Protein AF-0000000065847845 (afdb_homodimer)

Organism: Magnetospirillum fulvum (NCBI:txid1082)

pLDDT: mean 95.64, std 5.14, range [61.84, 98.94]

Nearest PDB structures (foldseek):
  2ccy-assembly1_B  TM=9.757E-01  e=6.930E-15  Magnetospirillum molischianum
  2j8w-assembly1_A  TM=8.945E-01  e=3.758E-06  Rubrivivax gelatinosus
  4ulv-assembly1_B  TM=8.953E-01  e=5.985E-06  Shewanella frigidimarina
  6a3l-assembly1_B  TM=9.027E-01  e=1.113E-05  Shewanella violacea DSS12
  8h28-assembly1_B  TM=9.022E-01  e=1.683E-05  Shewanella sp. DB6705

Sequence (256 aa):
QQSKPEELLKLRQGLMQTLKSQWAPIAGFAAGKADLPADAAQRAENMVLVAKLAPIGWAKGTEALPNSETKAEAFGAKSAQFMEGWKAMAAESTKLAAAAKAGPDALKAQ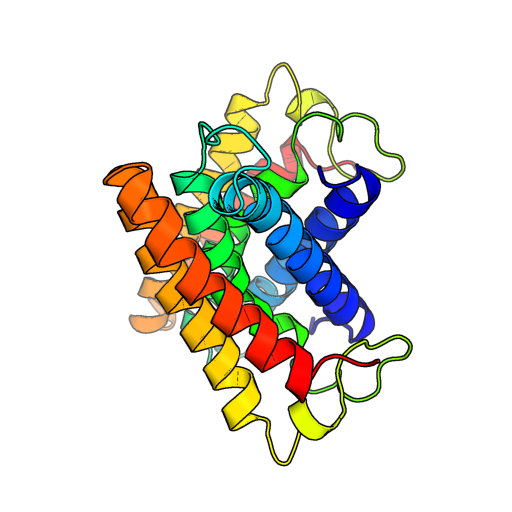AAATGKVCKACHEEFKQDQQSKPEELLKLRQGLMQTLKSQWAPIAGFAAGKADLPADAAQRAENMVLVAKLAPIGWAKGTEALPNSETKAEAFGAKSAQFMEGWKAMAAESTKLAAAAKAGPDALKAQAAATGKVCKACHEEFKQD

Solvent-accessible surface area (backbone atoms only — not comparable to full-atom values): 13244 Å² total; per-residue (Å²): 102,80,74,51,52,70,53,29,47,41,28,36,53,22,45,52,50,48,42,47,40,40,41,35,51,54,51,31,25,53,70,69,72,42,66,80,54,92,54,42,35,58,30,22,48,51,39,25,43,42,32,70,52,46,61,65,35,65,39,92,78,43,80,80,46,85,86,60,55,58,37,68,51,43,77,51,93,36,28,67,59,47,53,48,45,36,53,48,42,24,54,38,22,50,52,30,21,54,19,41,73,73,32,73,69,48,29,34,57,38,45,54,59,37,50,49,49,53,50,58,44,42,76,72,30,44,54,130,100,80,74,51,54,69,52,30,48,41,28,36,52,22,45,54,51,48,42,47,41,42,42,36,53,54,52,31,25,54,70,70,74,41,66,80,55,93,54,42,34,57,28,22,48,52,37,24,44,43,32,73,53,46,61,64,35,65,38,90,78,43,81,81,45,87,85,60,55,58,38,67,51,44,77,50,93,35,29,68,60,48,53,48,46,34,53,49,42,24,54,37,22,50,52,30,21,54,19,42,72,73,32,72,68,47,28,32,57,39,44,54,60,38,49,49,51,53,51,58,45,43,74,72,30,43,53,130

Secondary structure (DSSP, 8-state):
-PPPHHHHHHHHHHHHHHHHHHHHHHHHHHTTSSPPPTTHHHHHHHHHHHHHHGGGGG-TT-TT-TT--B-GGGGTTTHHHHHHHHHHHHHHHHHHHHHHHH-HHHHHHHHHHHHHHHHHHHHHHB--/-PPPHHHHHHHHHHHHHHHHHHHHHHHHHHTTSSPPPTTHHHHHHHHHHHHHHGGGGG-TT-TT-TT--B-GGGGTTTHHHHHHHHHHHHHHHHHHHHHHHH-HHHHHHHHHHHHHHHHHHHHHHB--

Foldseek 3Di:
DDDDLVVLQVLLVVLVVLLCVLLVQLVCVLVVNHDQDPCNLVSLVSQLVSLVCNVSSVDPPNQDDPPDQWDNCCVPPCVVVLNVLSVQLNVLSNQLSVQSVVDSVSNSVSSVVNVVSVVVNCVPIGHD/DDDDLVVLQVLLVVLVVLLCVLLVQLLCLLVVNHDQDPCNLVSLVSQLVSLVCNVSSVDPPNQDDPPDQWDNCCVPPCVVVLNVLSVQLNVLSNQLSVLSVVDSVSNSVSSVVNVVSVVVNCVPIGHD

Radius of gyration: 18.74 Å; Cα contacts (8 Å, |Δi|>4): 327; chains: 2; bounding box: 47×49×42 Å

InterPro domains:
  IPR002321 Cytochrome c, class II [PF01322] (9-126)
  IPR002321 Cytochrome c, class II [PS51009] (7-127)
  IPR010980 Cytochrome c/b562 [SSF47175] (3-127)
  IPR012127 Cytochrome c prime [PIRSF000027] (2-127)
  IPR015984 Cytochrome c prime, subgroup [PR00608] (92-115)
  IPR015984 Cytochrome c prime, subgroup [PR00608] (115-126)

Structure (mmCIF, N/CA/C/O backbone):
data_AF-0000000065847845-model_v1
#
loop_
_entity.id
_entity.type
_entity.pdbx_description
1 polymer "Cytochrome c'"
#
loop_
_atom_site.group_PDB
_atom_site.id
_atom_site.type_symbol
_atom_site.label_atom_id
_atom_site.label_alt_id
_atom_site.label_comp_id
_atom_site.label_asym_id
_atom_site.label_entity_id
_atom_site.label_seq_id
_atom_site.pdbx_PDB_ins_code
_atom_site.Cartn_x
_atom_site.Cartn_y
_atom_site.Cartn_z
_atom_site.occupancy
_atom_site.B_iso_or_equiv
_atom_site.auth_seq_id
_atom_site.auth_comp_id
_atom_site.auth_asym_id
_atom_site.auth_atom_id
_atom_site.pdbx_PDB_model_num
ATOM 1 N N . GLN A 1 1 ? -9.352 15.922 3.67 1 62.62 1 GLN A N 1
ATOM 2 C CA . GLN A 1 1 ? -10.492 15.641 2.807 1 62.62 1 GLN A CA 1
ATOM 3 C C . GLN A 1 1 ? -10.617 14.148 2.518 1 62.62 1 GLN A C 1
ATOM 5 O O . GLN A 1 1 ? -9.609 13.445 2.436 1 62.62 1 GLN A O 1
ATOM 10 N N . GLN A 1 2 ? -11.797 13.703 2.486 1 76.62 2 GLN A N 1
ATOM 11 C CA . GLN A 1 2 ? -12.07 12.32 2.125 1 76.62 2 GLN A CA 1
ATOM 12 C C . GLN A 1 2 ? -11.641 12.031 0.689 1 76.62 2 GLN A C 1
ATOM 14 O O . GLN A 1 2 ? -11.797 12.875 -0.193 1 76.62 2 GLN A O 1
ATOM 19 N N . SER A 1 3 ? -10.953 10.945 0.534 1 85.56 3 SER A N 1
ATOM 20 C CA . SER A 1 3 ? -10.562 10.539 -0.812 1 85.56 3 SER A CA 1
ATOM 21 C C . SER A 1 3 ? -11.773 10.438 -1.735 1 85.56 3 SER A C 1
ATOM 23 O O . SER A 1 3 ? -12.828 9.945 -1.332 1 85.56 3 SER A O 1
ATOM 25 N N . LYS A 1 4 ? -11.562 11.008 -3.004 1 89.19 4 LYS A N 1
ATOM 26 C CA . LYS A 1 4 ? -12.602 10.828 -4.012 1 89.19 4 LYS A CA 1
ATOM 27 C C . LYS A 1 4 ? -12.68 9.375 -4.473 1 89.19 4 LYS A C 1
ATOM 29 O O . LYS A 1 4 ? -11.664 8.672 -4.48 1 89.19 4 LYS A O 1
ATOM 34 N N . PRO A 1 5 ? -13.836 8.945 -4.879 1 89.75 5 PRO A N 1
ATOM 35 C CA . PRO A 1 5 ? -13.969 7.559 -5.316 1 89.75 5 PRO A CA 1
ATOM 36 C C . PRO A 1 5 ? -12.984 7.188 -6.418 1 89.75 5 PRO A C 1
ATOM 38 O O . PRO A 1 5 ? -12.445 6.078 -6.426 1 89.75 5 PRO A O 1
ATOM 41 N N . GLU A 1 6 ? -12.703 8.078 -7.266 1 88.06 6 GLU A N 1
ATOM 42 C CA . GLU A 1 6 ? -11.797 7.805 -8.367 1 88.06 6 GLU A CA 1
ATOM 43 C C . GLU A 1 6 ? -10.359 7.625 -7.875 1 88.06 6 GLU A C 1
ATOM 45 O O . GLU A 1 6 ? -9.586 6.871 -8.461 1 88.06 6 GLU A O 1
ATOM 50 N N . GLU A 1 7 ? -10.039 8.281 -6.875 1 88 7 GLU A N 1
ATOM 51 C CA . GLU A 1 7 ? -8.719 8.117 -6.262 1 88 7 GLU A CA 1
ATOM 52 C C . GLU A 1 7 ? -8.602 6.762 -5.57 1 88 7 GLU A C 1
ATOM 54 O O . GLU A 1 7 ? -7.539 6.133 -5.602 1 88 7 GLU A O 1
ATOM 59 N N . LEU A 1 8 ? -9.703 6.348 -4.969 1 90.75 8 LEU A N 1
ATOM 60 C CA . LEU A 1 8 ? -9.711 5.039 -4.324 1 90.75 8 LEU A CA 1
ATOM 61 C C . LEU A 1 8 ? -9.617 3.922 -5.359 1 90.75 8 LEU A C 1
ATOM 63 O O . LEU A 1 8 ? -9.016 2.875 -5.094 1 90.75 8 LEU A O 1
ATOM 67 N N . LEU A 1 9 ? -10.148 4.215 -6.516 1 90.31 9 LEU A N 1
ATOM 68 C CA . LEU A 1 9 ? -10.016 3.234 -7.586 1 90.31 9 LEU A CA 1
ATOM 69 C C . LEU A 1 9 ? -8.562 3.125 -8.047 1 90.31 9 LEU A C 1
ATOM 71 O O . LEU A 1 9 ? -8.078 2.025 -8.312 1 90.31 9 LEU A O 1
ATOM 75 N N . LYS A 1 10 ? -7.895 4.227 -8.148 1 86.38 10 LYS A N 1
ATOM 76 C CA . LYS A 1 10 ? -6.48 4.207 -8.516 1 86.38 10 LYS A CA 1
ATOM 77 C C . LYS A 1 10 ? -5.656 3.434 -7.484 1 86.38 10 LYS A C 1
ATOM 79 O O . LYS A 1 10 ? -4.793 2.635 -7.848 1 86.38 10 LYS A O 1
ATOM 84 N N . LEU A 1 11 ? -5.945 3.674 -6.25 1 91 11 LEU A N 1
ATOM 85 C CA . LEU A 1 11 ? -5.273 2.926 -5.191 1 91 11 LEU A CA 1
ATOM 86 C C . LEU A 1 11 ? -5.516 1.429 -5.348 1 91 11 LEU A C 1
ATOM 88 O O . LEU A 1 11 ? -4.566 0.639 -5.32 1 91 11 LEU A O 1
ATOM 92 N N . ARG A 1 12 ? -6.77 1.078 -5.492 1 93 12 ARG A N 1
ATOM 93 C CA . ARG A 1 12 ? -7.16 -0.319 -5.652 1 93 12 ARG A CA 1
ATOM 94 C C . ARG A 1 12 ? -6.371 -0.978 -6.781 1 93 12 ARG A C 1
ATOM 96 O O . ARG A 1 12 ? -5.738 -2.018 -6.582 1 93 12 ARG A O 1
ATOM 103 N N . GLN A 1 13 ? -6.379 -0.352 -7.879 1 90.94 13 GLN A N 1
ATOM 104 C CA . GLN A 1 13 ? -5.723 -0.902 -9.062 1 90.94 13 GLN A CA 1
ATOM 105 C C . GLN A 1 13 ? -4.207 -0.958 -8.875 1 90.94 13 GLN A C 1
ATOM 107 O O . GLN A 1 13 ? -3.564 -1.937 -9.258 1 90.94 13 GLN A O 1
ATOM 112 N N . GLY A 1 14 ? -3.689 0.051 -8.328 1 91.75 14 GLY A N 1
ATOM 113 C CA . GLY A 1 14 ? -2.27 0.034 -8.016 1 91.75 14 GLY A CA 1
ATOM 114 C C . GLY A 1 14 ? -1.879 -1.077 -7.062 1 91.75 14 GLY A C 1
ATOM 115 O O . GLY A 1 14 ? -0.855 -1.736 -7.254 1 91.75 14 GLY A O 1
ATOM 116 N N . LEU A 1 15 ? -2.65 -1.285 -6.02 1 95.56 15 LEU A N 1
ATOM 117 C CA . LEU A 1 15 ? -2.365 -2.328 -5.039 1 95.56 15 LEU A CA 1
ATOM 118 C C . LEU A 1 15 ? -2.482 -3.711 -5.672 1 95.56 15 LEU A C 1
ATOM 120 O O . LEU A 1 15 ? -1.661 -4.594 -5.402 1 95.56 15 LEU A O 1
ATOM 124 N N . MET A 1 16 ? -3.461 -3.898 -6.543 1 95.31 16 MET A N 1
ATOM 125 C CA . MET A 1 16 ? -3.602 -5.188 -7.211 1 95.31 16 MET A CA 1
ATOM 126 C C . MET A 1 16 ? -2.422 -5.449 -8.141 1 95.31 16 MET A C 1
ATOM 128 O O . MET A 1 16 ? -1.914 -6.57 -8.211 1 95.31 16 MET A O 1
ATOM 132 N N . GLN A 1 17 ? -2.045 -4.434 -8.82 1 93.62 17 GLN A N 1
ATOM 133 C CA . GLN A 1 17 ? -0.878 -4.605 -9.68 1 93.62 17 GLN A CA 1
ATOM 134 C C . GLN A 1 17 ? 0.374 -4.898 -8.859 1 93.62 17 GLN A C 1
ATOM 136 O O . GLN A 1 17 ? 1.219 -5.699 -9.273 1 93.62 17 GLN A O 1
ATOM 141 N N . THR A 1 18 ? 0.521 -4.246 -7.777 1 95.38 18 THR A N 1
ATOM 142 C CA . THR A 1 18 ? 1.652 -4.504 -6.895 1 95.38 18 THR A CA 1
ATOM 143 C C . THR A 1 18 ? 1.63 -5.949 -6.395 1 95.38 18 THR A C 1
ATOM 145 O O . THR A 1 18 ? 2.654 -6.633 -6.414 1 95.38 18 THR A O 1
ATOM 148 N N . LEU A 1 19 ? 0.464 -6.359 -5.969 1 97.19 19 LEU A N 1
ATOM 149 C CA . LEU A 1 19 ? 0.34 -7.742 -5.523 1 97.19 19 LEU A CA 1
ATOM 150 C C . LEU A 1 19 ? 0.78 -8.711 -6.617 1 97.19 19 LEU A C 1
ATOM 152 O O . LEU A 1 19 ? 1.57 -9.625 -6.367 1 97.19 19 LEU A O 1
ATOM 156 N N . LYS A 1 20 ? 0.303 -8.477 -7.812 1 96.5 20 LYS A N 1
ATOM 157 C CA . LYS A 1 20 ? 0.684 -9.32 -8.945 1 96.5 20 LYS A CA 1
ATOM 158 C C . LYS A 1 20 ? 2.197 -9.32 -9.148 1 96.5 20 LYS A C 1
ATOM 160 O O . LYS A 1 20 ? 2.805 -10.375 -9.32 1 96.5 20 LYS A O 1
ATOM 165 N N . SER A 1 21 ? 2.748 -8.203 -9.109 1 95.44 21 SER A N 1
ATOM 166 C CA . SER A 1 21 ? 4.172 -8.07 -9.391 1 95.44 21 SER A CA 1
ATOM 167 C C . SER A 1 21 ? 5.012 -8.75 -8.312 1 95.44 21 SER A C 1
ATOM 169 O O . SER A 1 21 ? 6.09 -9.281 -8.602 1 95.44 21 SER A O 1
ATOM 171 N N . GLN A 1 22 ? 4.582 -8.727 -7.059 1 97 22 GLN A N 1
ATOM 172 C CA . GLN A 1 22 ? 5.305 -9.383 -5.973 1 97 22 GLN A CA 1
ATOM 173 C C . GLN A 1 22 ? 5.133 -10.898 -6.031 1 97 22 GLN A C 1
ATOM 175 O O . GLN A 1 22 ? 6.043 -11.641 -5.668 1 97 22 GLN A O 1
ATOM 180 N N . TRP A 1 23 ? 4.047 -11.305 -6.5 1 98.25 23 TRP A N 1
ATOM 181 C CA . TRP A 1 23 ? 3.674 -12.719 -6.492 1 98.25 23 TRP A CA 1
ATOM 182 C C . TRP A 1 23 ? 4.289 -13.453 -7.684 1 98.25 23 TRP A C 1
ATOM 184 O O . TRP A 1 23 ? 4.746 -14.586 -7.551 1 98.25 23 TRP A O 1
ATOM 194 N N . ALA A 1 24 ? 4.387 -12.844 -8.812 1 97.56 24 ALA A N 1
ATOM 195 C CA . ALA A 1 24 ? 4.684 -13.5 -10.086 1 97.56 24 ALA A CA 1
ATOM 196 C C . ALA A 1 24 ? 6.016 -14.234 -10.023 1 97.56 24 ALA A C 1
ATOM 198 O O . ALA A 1 24 ? 6.105 -15.398 -10.422 1 97.56 24 ALA A O 1
ATOM 199 N N . PRO A 1 25 ? 7.09 -13.609 -9.492 1 97.19 25 PRO A N 1
ATOM 200 C CA . PRO A 1 25 ? 8.344 -14.367 -9.445 1 97.19 25 PRO A CA 1
ATOM 201 C C . PRO A 1 25 ? 8.266 -15.578 -8.516 1 97.19 25 PRO A C 1
ATOM 203 O O . PRO A 1 25 ? 8.852 -16.625 -8.82 1 97.19 25 PRO A O 1
ATOM 206 N N . ILE A 1 26 ? 7.582 -15.453 -7.457 1 98.44 26 ILE A N 1
ATOM 207 C CA . ILE A 1 26 ? 7.445 -16.562 -6.516 1 98.44 26 ILE A CA 1
ATOM 208 C C . ILE A 1 26 ? 6.625 -17.672 -7.156 1 98.44 26 ILE A C 1
ATOM 210 O O . ILE A 1 26 ? 7 -18.844 -7.082 1 98.44 26 ILE A O 1
ATOM 214 N N . ALA A 1 27 ? 5.531 -17.266 -7.777 1 98.25 27 ALA A N 1
ATOM 215 C CA . ALA A 1 27 ? 4.68 -18.25 -8.453 1 98.25 27 ALA A CA 1
ATOM 216 C C . ALA A 1 27 ? 5.43 -18.938 -9.594 1 98.25 27 ALA A C 1
ATOM 218 O O . ALA A 1 27 ? 5.281 -20.141 -9.797 1 98.25 27 ALA A O 1
ATOM 219 N N . GLY A 1 28 ? 6.195 -18.094 -10.406 1 97.88 28 GLY A N 1
ATOM 220 C CA . GLY A 1 28 ? 7.008 -18.688 -11.461 1 97.88 28 GLY A CA 1
ATOM 221 C C . GLY A 1 28 ? 7.992 -19.719 -10.953 1 97.88 28 GLY A C 1
ATOM 222 O O . GLY A 1 28 ? 8.156 -20.781 -11.555 1 97.88 28 GLY A O 1
ATOM 223 N N . PHE A 1 29 ? 8.664 -19.453 -9.875 1 98.44 29 PHE A N 1
ATOM 224 C CA . PHE A 1 29 ? 9.586 -20.406 -9.25 1 98.44 29 PHE A CA 1
ATOM 225 C C . PHE A 1 29 ? 8.844 -21.672 -8.82 1 98.44 29 PHE A C 1
ATOM 227 O O . PHE A 1 29 ? 9.281 -22.781 -9.117 1 98.44 29 PHE A O 1
ATOM 234 N N . ALA A 1 30 ? 7.746 -21.469 -8.125 1 98.19 30 ALA A N 1
ATOM 235 C CA . ALA A 1 30 ? 6.984 -22.609 -7.598 1 98.19 30 ALA A CA 1
ATOM 236 C C . ALA A 1 30 ? 6.512 -23.516 -8.727 1 98.19 30 ALA A C 1
ATOM 238 O O . ALA A 1 30 ? 6.406 -24.734 -8.539 1 98.19 30 ALA A O 1
ATOM 239 N N . ALA A 1 31 ? 6.301 -22.984 -9.844 1 97.69 31 ALA A N 1
ATOM 240 C CA . ALA A 1 31 ? 5.816 -23.75 -10.992 1 97.69 31 ALA A CA 1
ATOM 241 C C . ALA A 1 31 ? 6.98 -24.328 -11.797 1 97.69 31 ALA A C 1
ATOM 243 O O . ALA A 1 31 ? 6.77 -25.031 -12.789 1 97.69 31 ALA A O 1
ATOM 244 N N . GLY A 1 32 ? 8.18 -24.031 -11.375 1 97.12 32 GLY A N 1
ATOM 245 C CA . GLY A 1 32 ? 9.352 -24.531 -12.07 1 97.12 32 GLY A CA 1
ATOM 246 C C . GLY A 1 32 ? 9.656 -23.766 -13.344 1 97.12 32 GLY A C 1
ATOM 247 O O . GLY A 1 32 ? 10.367 -24.266 -14.227 1 97.12 32 GLY A O 1
ATOM 248 N N . LYS A 1 33 ? 9.148 -22.562 -13.422 1 97.5 33 LYS A N 1
ATOM 249 C CA . LYS A 1 33 ? 9.273 -21.781 -14.656 1 97.5 33 LYS A CA 1
ATOM 250 C C . LYS A 1 33 ? 10.266 -20.641 -14.484 1 97.5 33 LYS A C 1
ATOM 252 O O . LYS A 1 33 ? 10.516 -19.875 -15.422 1 97.5 33 LYS A O 1
ATOM 257 N N . ALA A 1 34 ? 10.742 -20.438 -13.367 1 96.12 34 ALA A N 1
ATOM 258 C CA . ALA A 1 34 ? 11.711 -19.391 -13.07 1 96.12 34 ALA A CA 1
ATOM 259 C C . ALA A 1 34 ? 12.641 -19.797 -11.93 1 96.12 34 ALA A C 1
ATOM 261 O O . ALA A 1 34 ? 12.352 -20.75 -11.203 1 96.12 34 ALA A O 1
ATOM 262 N N . ASP A 1 35 ? 13.781 -19.109 -11.828 1 97 35 ASP A N 1
ATOM 263 C CA . ASP A 1 35 ? 14.703 -19.328 -10.719 1 97 35 ASP A CA 1
ATOM 264 C C . ASP A 1 35 ? 14.133 -18.766 -9.414 1 97 35 ASP A C 1
ATOM 266 O O . ASP A 1 35 ? 13.203 -17.953 -9.43 1 97 35 ASP A O 1
ATOM 270 N N . LEU A 1 36 ? 14.688 -19.297 -8.297 1 97.81 36 LEU A N 1
ATOM 271 C CA . LEU A 1 36 ? 14.344 -18.734 -6.988 1 97.81 36 LEU A CA 1
ATOM 272 C C . LEU A 1 36 ? 14.664 -17.25 -6.926 1 97.81 36 LEU A C 1
ATOM 274 O O . LEU A 1 36 ? 15.812 -16.844 -7.156 1 97.81 36 LEU A O 1
ATOM 278 N N . PRO A 1 37 ? 13.656 -16.531 -6.66 1 96.56 37 PRO A N 1
ATOM 279 C CA . PRO A 1 37 ? 13.977 -15.102 -6.52 1 96.56 37 PRO A CA 1
ATOM 280 C C . PRO A 1 37 ? 14.812 -14.812 -5.273 1 96.56 37 PRO A C 1
ATOM 282 O O . PRO A 1 37 ? 14.477 -15.266 -4.18 1 96.56 37 PRO A O 1
ATOM 285 N N . ALA A 1 38 ? 15.812 -14.016 -5.418 1 96.62 38 ALA A N 1
ATOM 286 C CA . ALA A 1 38 ? 16.703 -13.695 -4.305 1 96.62 38 ALA A CA 1
ATOM 287 C C . ALA A 1 38 ? 15.984 -12.891 -3.232 1 96.62 38 ALA A C 1
ATOM 289 O O . ALA A 1 38 ? 16.359 -12.93 -2.057 1 96.62 38 ALA A O 1
ATOM 290 N N . ASP A 1 39 ? 14.93 -12.25 -3.625 1 97.31 39 ASP A N 1
ATOM 291 C CA . ASP A 1 39 ? 14.211 -11.367 -2.703 1 97.31 39 ASP A CA 1
ATOM 292 C C . ASP A 1 39 ? 12.836 -11.938 -2.365 1 97.31 39 ASP A C 1
ATOM 294 O O . ASP A 1 39 ? 11.883 -11.188 -2.145 1 97.31 39 ASP A O 1
ATOM 298 N N . ALA A 1 40 ? 12.656 -13.211 -2.367 1 98.5 40 ALA A N 1
ATOM 299 C CA . ALA A 1 40 ? 11.359 -13.859 -2.172 1 98.5 40 ALA A CA 1
ATOM 300 C C . ALA A 1 40 ? 10.742 -13.453 -0.836 1 98.5 40 ALA A C 1
ATOM 302 O O . ALA A 1 40 ? 9.539 -13.203 -0.754 1 98.5 40 ALA A O 1
ATOM 303 N N . ALA A 1 41 ? 11.555 -13.391 0.245 1 98.69 41 ALA A N 1
ATOM 304 C CA . ALA A 1 41 ? 11.023 -13.039 1.561 1 98.69 41 ALA A CA 1
ATOM 305 C C . ALA A 1 41 ? 10.469 -11.617 1.565 1 98.69 41 ALA A C 1
ATOM 307 O O . ALA A 1 41 ? 9.383 -11.367 2.088 1 98.69 41 ALA A O 1
ATOM 308 N N . GLN A 1 42 ? 11.188 -10.742 0.941 1 98.06 42 GLN A N 1
ATOM 309 C CA . GLN A 1 42 ? 10.742 -9.352 0.885 1 98.06 42 GLN A CA 1
ATOM 310 C C . GLN A 1 42 ? 9.477 -9.219 0.042 1 98.06 42 GLN A C 1
ATOM 312 O O . GLN A 1 42 ? 8.57 -8.453 0.388 1 98.06 42 GLN A O 1
ATOM 317 N N . ARG A 1 43 ? 9.438 -9.883 -1.079 1 98 43 ARG A N 1
ATOM 318 C CA . ARG A 1 43 ? 8.234 -9.867 -1.914 1 98 43 ARG A CA 1
ATOM 319 C C . ARG A 1 43 ? 7.016 -10.328 -1.126 1 98 43 ARG A C 1
ATOM 321 O O . ARG A 1 43 ? 5.957 -9.703 -1.188 1 98 43 ARG A O 1
ATOM 328 N N . ALA A 1 44 ? 7.195 -11.383 -0.363 1 98.88 44 ALA A N 1
ATOM 329 C CA . ALA A 1 44 ? 6.094 -11.906 0.442 1 9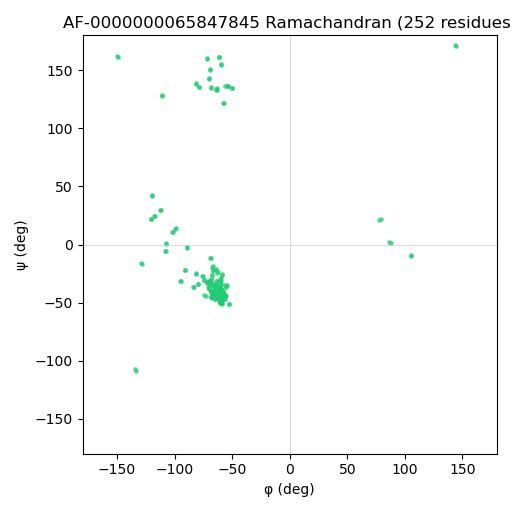8.88 44 ALA A CA 1
ATOM 330 C C . ALA A 1 44 ? 5.684 -10.914 1.523 1 98.88 44 ALA A C 1
ATOM 332 O O . ALA A 1 44 ? 4.492 -10.742 1.797 1 98.88 44 ALA A O 1
ATOM 333 N N . GLU A 1 45 ? 6.641 -10.289 2.166 1 98.75 45 GLU A N 1
ATOM 334 C CA . GLU A 1 45 ? 6.336 -9.273 3.17 1 98.75 45 GLU A CA 1
ATOM 335 C C . GLU A 1 45 ? 5.57 -8.102 2.557 1 98.75 45 GLU A C 1
ATOM 337 O O . GLU A 1 45 ? 4.664 -7.555 3.182 1 98.75 45 GLU A O 1
ATOM 342 N N . ASN A 1 46 ? 5.949 -7.691 1.308 1 98.44 46 ASN A N 1
ATOM 343 C CA . ASN A 1 46 ? 5.211 -6.648 0.605 1 98.44 46 ASN A CA 1
ATOM 344 C C . ASN A 1 46 ? 3.766 -7.062 0.347 1 98.44 46 ASN A C 1
ATOM 346 O O . ASN A 1 46 ? 2.855 -6.234 0.421 1 98.44 46 ASN A O 1
ATOM 350 N N . MET A 1 47 ? 3.547 -8.297 0.069 1 98.81 47 MET A N 1
ATOM 351 C CA . MET A 1 47 ? 2.193 -8.797 -0.147 1 98.81 47 MET A CA 1
ATOM 352 C C . MET A 1 47 ? 1.359 -8.688 1.124 1 98.81 47 MET A C 1
ATOM 354 O O . MET A 1 47 ? 0.159 -8.414 1.062 1 98.81 47 MET A O 1
ATOM 358 N N . VAL A 1 48 ? 1.99 -8.938 2.305 1 98.88 48 VAL A N 1
ATOM 359 C CA . VAL A 1 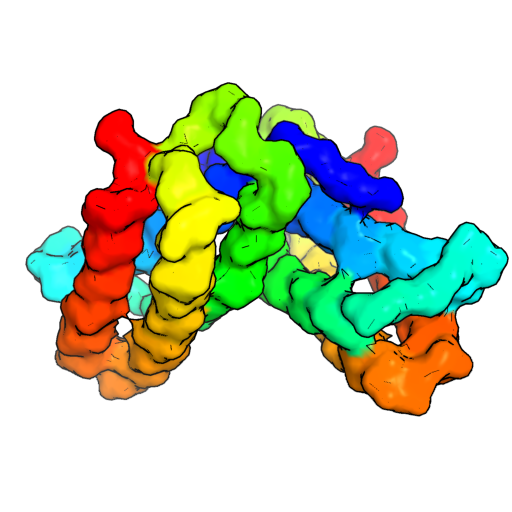48 ? 1.297 -8.758 3.574 1 98.88 48 VAL A CA 1
ATOM 360 C C . VAL A 1 48 ? 0.822 -7.312 3.699 1 98.88 48 VAL A C 1
ATOM 362 O O . VAL A 1 48 ? -0.334 -7.059 4.047 1 98.88 48 VAL A O 1
ATOM 365 N N . LEU A 1 49 ? 1.725 -6.398 3.373 1 98.81 49 LEU A N 1
ATOM 366 C CA . LEU A 1 49 ? 1.396 -4.98 3.475 1 98.81 49 LEU A CA 1
ATOM 367 C C . LEU A 1 49 ? 0.25 -4.617 2.533 1 98.81 49 LEU A C 1
ATOM 369 O O . LEU A 1 49 ? -0.681 -3.912 2.926 1 98.81 49 LEU A O 1
ATOM 373 N N . VAL A 1 50 ? 0.291 -5.086 1.305 1 98.56 50 VAL A N 1
ATOM 374 C CA . VAL A 1 50 ? -0.771 -4.824 0.338 1 98.56 50 VAL A CA 1
ATOM 375 C C . VAL A 1 50 ? -2.098 -5.363 0.872 1 98.56 50 VAL A C 1
ATOM 377 O O . VAL A 1 50 ? -3.113 -4.664 0.842 1 98.56 50 VAL A O 1
ATOM 380 N N . ALA A 1 51 ? -2.078 -6.586 1.397 1 98.75 51 ALA A N 1
ATOM 381 C CA . ALA A 1 51 ? -3.305 -7.227 1.86 1 98.75 51 ALA A CA 1
ATOM 382 C C . ALA A 1 51 ? -3.951 -6.43 2.99 1 98.75 51 ALA A C 1
ATOM 384 O O . ALA A 1 51 ? -5.18 -6.336 3.068 1 98.75 51 ALA A O 1
ATOM 385 N N . LYS A 1 52 ? -3.146 -5.883 3.832 1 98.56 52 LYS A N 1
ATOM 386 C CA . LYS A 1 52 ? -3.658 -5.137 4.977 1 98.56 52 LYS A CA 1
ATOM 387 C C . LYS A 1 52 ? -4.172 -3.766 4.555 1 98.56 52 LYS A C 1
ATOM 389 O O . LYS A 1 52 ? -5.094 -3.223 5.172 1 98.56 52 LYS A O 1
ATOM 394 N N . LEU A 1 53 ? -3.625 -3.223 3.461 1 98.19 53 LEU A N 1
ATOM 395 C CA . LEU A 1 53 ? -3.986 -1.889 2.996 1 98.19 53 LEU A CA 1
ATOM 396 C C . LEU A 1 53 ? -5.141 -1.952 2.002 1 98.19 53 LEU A C 1
ATOM 398 O O . LEU A 1 53 ? -5.887 -0.983 1.849 1 98.19 53 LEU A O 1
ATOM 402 N N . ALA A 1 54 ? -5.371 -3.053 1.378 1 97.19 54 ALA A N 1
ATOM 403 C CA . ALA A 1 54 ? -6.242 -3.217 0.217 1 97.19 54 ALA A CA 1
ATOM 404 C C . ALA A 1 54 ? -7.68 -2.818 0.545 1 97.19 54 ALA A C 1
ATOM 406 O O . ALA A 1 54 ? -8.344 -2.154 -0.253 1 97.19 54 ALA A O 1
ATOM 407 N N . PRO A 1 55 ? -8.195 -3.109 1.764 1 96.69 55 PRO A N 1
ATOM 408 C CA . PRO A 1 55 ? -9.594 -2.795 2.051 1 96.69 55 PRO A CA 1
ATOM 409 C C . PRO A 1 55 ? -9.906 -1.31 1.895 1 96.69 55 PRO A C 1
ATOM 411 O O . PRO A 1 55 ? -11.047 -0.947 1.573 1 96.69 55 PRO A O 1
ATOM 414 N N . ILE A 1 56 ? -8.93 -0.462 2.045 1 96 56 ILE A N 1
ATOM 415 C CA . ILE A 1 56 ? -9.141 0.972 1.891 1 96 56 ILE A CA 1
ATOM 416 C C . ILE A 1 56 ? -9.641 1.27 0.478 1 96 56 ILE A C 1
ATOM 418 O O . ILE A 1 56 ? -10.461 2.168 0.279 1 96 56 ILE A O 1
ATOM 422 N N . GLY A 1 57 ? -9.195 0.529 -0.486 1 94.5 57 GLY A N 1
ATOM 423 C CA . GLY A 1 57 ? -9.602 0.711 -1.87 1 94.5 57 GLY A CA 1
ATOM 424 C C . GLY A 1 57 ? -11.047 0.324 -2.125 1 94.5 57 GLY A C 1
ATOM 425 O O . GLY A 1 57 ? -11.602 0.633 -3.18 1 94.5 57 GLY A O 1
ATOM 426 N N . TRP A 1 58 ? -11.711 -0.315 -1.236 1 95.25 58 TRP A N 1
ATOM 427 C CA . TRP A 1 58 ? -13.094 -0.752 -1.389 1 95.25 58 TRP A CA 1
ATOM 428 C C . TRP A 1 58 ? -13.992 -0.088 -0.351 1 95.25 58 TRP A C 1
ATOM 430 O O . TRP A 1 58 ? -15.008 -0.658 0.059 1 95.25 58 TRP A O 1
ATOM 440 N N . ALA A 1 59 ? -13.594 1.031 0.129 1 92 59 ALA A N 1
ATOM 441 C CA . ALA A 1 59 ? -14.367 1.78 1.115 1 92 59 ALA A CA 1
ATOM 442 C C . ALA A 1 59 ? -15.727 2.191 0.549 1 92 59 ALA A C 1
ATOM 444 O O . ALA A 1 59 ? -15.938 2.152 -0.665 1 92 59 ALA A O 1
ATOM 445 N N . LYS A 1 60 ? -16.625 2.525 1.48 1 89.62 60 LYS A N 1
ATOM 446 C CA . LYS A 1 60 ? -17.953 2.996 1.101 1 89.62 60 LYS A CA 1
ATOM 447 C C . LYS A 1 60 ? -17.859 4.109 0.059 1 89.62 60 LYS A C 1
ATOM 449 O O . LYS A 1 60 ? -17.031 5.008 0.174 1 89.62 60 LYS A O 1
ATOM 454 N N . GLY A 1 61 ? -18.719 4 -0.994 1 91.12 61 GLY A N 1
ATOM 455 C CA . GLY A 1 61 ? -18.734 5.016 -2.033 1 91.12 61 GLY A CA 1
ATOM 456 C C . GLY A 1 61 ? -18.078 4.562 -3.326 1 91.12 61 GLY A C 1
ATOM 457 O O . GLY A 1 61 ? -18.219 5.219 -4.359 1 91.12 61 GLY A O 1
ATOM 458 N N . THR A 1 62 ? -17.453 3.418 -3.229 1 93.75 62 THR A N 1
ATOM 459 C CA . THR A 1 62 ? -16.734 2.947 -4.41 1 93.75 62 THR A CA 1
ATOM 460 C C . THR A 1 62 ? -17.531 1.859 -5.125 1 93.75 62 THR A C 1
ATOM 462 O O . THR A 1 62 ? -17.047 1.25 -6.078 1 93.75 62 THR A O 1
ATOM 465 N N . GLU A 1 63 ? -18.734 1.663 -4.754 1 93.56 63 GLU A N 1
ATOM 466 C CA . GLU A 1 63 ? -19.516 0.511 -5.188 1 93.56 63 GLU A CA 1
ATOM 467 C C . GLU A 1 63 ? -19.844 0.599 -6.676 1 93.56 63 GLU A C 1
ATOM 469 O O . GLU A 1 63 ? -19.906 -0.42 -7.367 1 93.56 63 GLU A O 1
ATOM 474 N N . ALA A 1 64 ? -20.047 1.818 -7.176 1 90.12 64 ALA A N 1
ATOM 475 C CA . ALA A 1 64 ? -20.547 1.984 -8.539 1 90.12 64 ALA A CA 1
ATOM 476 C C . ALA A 1 64 ? -19.547 2.766 -9.391 1 90.12 64 ALA A C 1
ATOM 478 O O . ALA A 1 64 ? -19.953 3.596 -10.219 1 90.12 64 ALA A O 1
ATOM 479 N N . LEU A 1 65 ? -18.297 2.438 -9.211 1 90.44 65 LEU A N 1
ATOM 480 C CA . LEU A 1 65 ? -17.297 3.113 -10.031 1 90.44 65 LEU A CA 1
ATOM 481 C C . LEU A 1 65 ? -17.234 2.514 -11.43 1 90.44 65 LEU A C 1
ATOM 483 O O . LEU A 1 65 ? -17.188 1.291 -11.586 1 90.44 65 LEU A O 1
ATOM 487 N N . PRO A 1 66 ? -17.188 3.484 -12.305 1 88.5 66 PRO A N 1
ATOM 488 C CA . PRO A 1 66 ? -16.969 2.967 -13.656 1 88.5 66 PRO A CA 1
ATOM 489 C C . PRO A 1 66 ? -15.625 2.248 -13.805 1 88.5 66 PRO A C 1
ATOM 491 O O . PRO A 1 66 ? -14.641 2.645 -13.188 1 88.5 66 PRO A O 1
ATOM 494 N N . ASN A 1 67 ? -15.5 1.081 -14.414 1 86.44 67 ASN A N 1
ATOM 495 C CA . ASN A 1 67 ? -14.289 0.331 -14.711 1 86.44 67 ASN A CA 1
ATOM 496 C C . ASN A 1 67 ? -13.875 -0.554 -13.531 1 86.44 67 ASN A C 1
ATOM 498 O O . ASN A 1 67 ? -12.758 -1.069 -13.5 1 86.44 67 ASN A O 1
ATOM 502 N N . SER A 1 68 ? -14.773 -0.448 -12.508 1 90.25 68 SER A N 1
ATOM 503 C CA . SER A 1 68 ? -14.5 -1.396 -11.43 1 90.25 68 SER A CA 1
ATOM 504 C C . SER A 1 68 ? -14.406 -2.822 -11.961 1 90.25 68 SER A C 1
ATOM 506 O O . SER A 1 68 ? -15.234 -3.242 -12.773 1 90.25 68 SER A O 1
ATOM 508 N N . GLU A 1 69 ? -13.406 -3.504 -11.445 1 92.44 69 GLU A N 1
ATOM 509 C CA . GLU A 1 69 ? -13.234 -4.914 -11.789 1 92.44 69 GLU A CA 1
ATOM 510 C C . GLU A 1 69 ? -13.781 -5.816 -10.688 1 92.44 69 GLU A C 1
ATOM 512 O O . GLU A 1 69 ? -13.516 -7.023 -10.68 1 92.44 69 GLU A O 1
ATOM 517 N N . THR A 1 70 ? -14.547 -5.242 -9.773 1 96.5 70 THR A N 1
ATOM 518 C CA . THR A 1 70 ? -15.07 -5.984 -8.633 1 96.5 70 THR A CA 1
ATOM 519 C C . THR A 1 70 ? -16.578 -6.156 -8.75 1 96.5 70 THR A C 1
ATOM 521 O O . THR A 1 70 ? -17.297 -5.191 -9.023 1 96.5 70 THR A O 1
ATOM 524 N N . LYS A 1 71 ? -16.984 -7.398 -8.617 1 96.12 71 LYS A N 1
ATOM 525 C CA . LYS A 1 71 ? -18.422 -7.68 -8.641 1 96.12 71 LYS A CA 1
ATOM 526 C C . LYS A 1 71 ? -19.141 -6.945 -7.512 1 96.12 71 LYS A C 1
ATOM 528 O O . LYS A 1 71 ? -18.594 -6.762 -6.43 1 96.12 71 LYS A O 1
ATOM 533 N N . ALA A 1 72 ? -20.406 -6.691 -7.707 1 93.88 72 ALA A N 1
ATOM 534 C CA . ALA A 1 72 ? -21.219 -5.914 -6.773 1 93.88 72 ALA A CA 1
ATOM 535 C C . ALA A 1 72 ? -21.422 -6.664 -5.461 1 93.88 72 ALA A C 1
ATOM 537 O O . ALA A 1 72 ? -21.578 -6.051 -4.402 1 93.88 72 ALA A O 1
ATOM 538 N N . GLU A 1 73 ? -21.359 -7.973 -5.438 1 95.44 73 GLU A N 1
ATOM 539 C CA . GLU A 1 73 ? -21.594 -8.805 -4.262 1 95.44 73 GLU A CA 1
ATOM 540 C C . GLU A 1 73 ? -20.547 -8.547 -3.186 1 95.44 73 GLU A C 1
ATOM 542 O O . GLU A 1 73 ? -20.781 -8.797 -2.004 1 95.44 73 GLU A O 1
ATOM 547 N N . ALA A 1 74 ? -19.422 -8.023 -3.627 1 97 74 ALA A N 1
ATOM 548 C CA . ALA A 1 74 ? -18.359 -7.727 -2.676 1 97 74 ALA A CA 1
ATOM 549 C C . ALA A 1 74 ? -18.766 -6.605 -1.723 1 97 74 ALA A C 1
ATOM 551 O O . ALA A 1 74 ? -18.234 -6.496 -0.618 1 97 74 ALA A O 1
ATOM 552 N N . PHE A 1 75 ? -19.766 -5.812 -2.061 1 96.25 75 PHE A N 1
ATOM 553 C CA . PHE A 1 75 ? -20.141 -4.633 -1.295 1 96.25 75 PHE A CA 1
ATOM 554 C C . PHE A 1 75 ? -21.453 -4.867 -0.552 1 96.25 75 PHE A C 1
ATOM 556 O O . PHE A 1 75 ? -21.906 -3.998 0.195 1 96.25 75 PHE A O 1
ATOM 563 N N . GLY A 1 76 ? -21.984 -5.91 -0.641 1 94.69 76 GLY A N 1
ATOM 564 C CA . GLY A 1 76 ? -23.281 -6.219 -0.04 1 94.69 76 GLY A CA 1
ATOM 565 C C . GLY A 1 76 ? -23.297 -7.555 0.674 1 94.69 76 GLY A C 1
ATOM 566 O O . GLY A 1 76 ? -22.594 -7.746 1.67 1 94.69 76 GLY A O 1
ATOM 567 N N . ALA A 1 77 ? -23.984 -8.492 0.017 1 95.69 77 ALA A N 1
ATOM 568 C CA . ALA A 1 77 ? -24.359 -9.766 0.641 1 95.69 77 ALA A CA 1
ATOM 569 C C . ALA A 1 77 ? -23.125 -10.57 1.015 1 95.69 77 ALA A C 1
ATOM 571 O O . ALA A 1 77 ? -23.156 -11.383 1.942 1 95.69 77 ALA A O 1
ATOM 572 N N . LYS A 1 78 ? -22.016 -10.305 0.311 1 97.38 78 LYS A N 1
ATOM 573 C CA . LYS A 1 78 ? -20.828 -11.125 0.547 1 97.38 78 LYS A CA 1
ATOM 574 C C . LYS A 1 78 ? -19.656 -10.281 1.02 1 97.38 78 LYS A C 1
ATOM 576 O O . LYS A 1 78 ? -18.5 -10.68 0.865 1 97.38 78 LYS A O 1
ATOM 581 N N . SER A 1 79 ? -19.922 -9.086 1.585 1 97.38 79 SER A N 1
ATOM 582 C CA . SER A 1 79 ? -18.859 -8.188 2.035 1 97.38 79 SER A CA 1
ATOM 583 C C . SER A 1 79 ? -18 -8.844 3.107 1 97.38 79 SER A C 1
ATOM 585 O O . SER A 1 79 ? -16.781 -8.648 3.133 1 97.38 79 SER A O 1
ATOM 587 N N . ALA A 1 80 ? -18.625 -9.617 4.02 1 98 80 ALA A N 1
ATOM 588 C CA . ALA A 1 80 ? -17.844 -10.312 5.043 1 98 80 ALA A CA 1
ATOM 589 C C . ALA A 1 80 ? -16.906 -11.328 4.414 1 98 80 ALA A C 1
ATOM 591 O O . ALA A 1 80 ? -15.742 -11.438 4.82 1 98 80 ALA A O 1
ATOM 592 N N . GLN A 1 81 ? -17.391 -12.07 3.453 1 98.31 81 GLN A N 1
ATOM 593 C CA . GLN A 1 81 ? -16.562 -13.039 2.748 1 98.31 81 GLN A CA 1
ATOM 594 C C . GLN A 1 81 ? -15.414 -12.344 2.012 1 98.31 81 GLN A C 1
ATOM 596 O O . GLN A 1 81 ? -14.281 -12.844 1.997 1 98.31 81 GLN A O 1
ATOM 601 N N . PHE A 1 82 ? -15.75 -11.227 1.398 1 98.44 82 PHE A N 1
ATOM 602 C CA . PHE A 1 82 ? -14.742 -10.438 0.697 1 98.44 82 PHE A CA 1
ATOM 603 C C . PHE A 1 82 ? -13.625 -10.031 1.645 1 98.44 82 PHE A C 1
ATOM 605 O O . PHE A 1 82 ? -12.445 -10.219 1.338 1 98.44 82 PHE A O 1
ATOM 612 N N . MET A 1 83 ? -13.93 -9.562 2.848 1 97.94 83 MET A N 1
ATOM 613 C CA . MET A 1 83 ? -12.938 -9.102 3.812 1 97.94 83 MET A CA 1
ATOM 614 C C . MET A 1 83 ? -12.148 -10.273 4.383 1 97.94 83 MET A C 1
ATOM 616 O O . MET A 1 83 ? -10.961 -10.141 4.684 1 97.94 83 MET A O 1
ATOM 620 N N . GLU A 1 84 ? -12.82 -11.422 4.52 1 98.31 84 GLU A N 1
ATOM 621 C CA . GLU A 1 84 ? -12.125 -12.625 4.969 1 98.31 84 GLU A CA 1
ATOM 622 C C . GLU A 1 84 ? -11.055 -13.047 3.965 1 98.31 84 GLU A C 1
ATOM 624 O O . GLU A 1 84 ? -10.008 -13.562 4.352 1 98.31 84 GLU A O 1
ATOM 629 N N . GLY A 1 85 ? -11.297 -12.773 2.688 1 98.5 85 GLY A N 1
ATOM 630 C CA . GLY A 1 85 ? -10.297 -13.055 1.67 1 98.5 85 GLY A CA 1
ATOM 631 C C . GLY A 1 85 ? -9.016 -12.266 1.856 1 98.5 85 GLY A C 1
ATOM 632 O O . GLY A 1 85 ? -7.918 -12.805 1.702 1 98.5 85 GLY A O 1
ATOM 633 N N . TRP A 1 86 ? -9.164 -11.07 2.201 1 98.5 86 TRP A N 1
ATOM 634 C CA . TRP A 1 86 ? -7.988 -10.242 2.439 1 98.5 86 TRP A CA 1
ATOM 635 C C . TRP A 1 86 ? -7.242 -10.703 3.689 1 98.5 86 TRP A C 1
ATOM 637 O O . TRP A 1 86 ? -6.012 -10.711 3.719 1 98.5 86 TRP A O 1
ATOM 647 N N . LYS A 1 87 ? -8.016 -11.078 4.738 1 98.69 87 LYS A N 1
ATOM 648 C CA . LYS A 1 87 ? -7.383 -11.617 5.941 1 98.69 87 LYS A CA 1
ATOM 649 C C . LYS A 1 87 ? -6.605 -12.891 5.629 1 98.69 87 LYS A C 1
ATOM 651 O O . LYS A 1 87 ? -5.488 -13.086 6.121 1 98.69 87 LYS A O 1
ATOM 656 N N . ALA A 1 88 ? -7.195 -13.734 4.816 1 98.88 88 ALA A N 1
ATOM 657 C CA . ALA A 1 88 ? -6.523 -14.969 4.406 1 98.88 88 ALA A CA 1
ATOM 658 C C . ALA A 1 88 ? -5.262 -14.656 3.6 1 98.88 88 ALA A C 1
ATOM 660 O O . ALA A 1 88 ? -4.23 -15.312 3.777 1 98.88 88 ALA A O 1
ATOM 661 N N . MET A 1 89 ? -5.379 -13.672 2.76 1 98.88 89 MET A N 1
ATOM 662 C CA . MET A 1 89 ? -4.211 -13.281 1.972 1 98.88 89 MET A CA 1
ATOM 663 C C . MET A 1 89 ? -3.08 -12.812 2.875 1 98.88 89 MET A C 1
ATOM 665 O O . MET A 1 89 ? -1.926 -13.203 2.689 1 98.88 89 MET A O 1
ATOM 669 N N . ALA A 1 90 ? -3.379 -12 3.84 1 98.88 90 ALA A N 1
ATOM 670 C CA . ALA A 1 90 ? -2.357 -11.531 4.773 1 98.88 90 ALA A CA 1
ATOM 671 C C . ALA A 1 90 ? -1.731 -12.703 5.531 1 98.88 90 ALA A C 1
ATOM 673 O O . ALA A 1 90 ? -0.508 -12.781 5.668 1 98.88 90 ALA A O 1
ATOM 674 N N . ALA A 1 91 ? -2.555 -13.594 6 1 98.94 91 ALA A N 1
ATOM 675 C CA . ALA A 1 91 ? -2.078 -14.727 6.793 1 98.94 91 ALA A CA 1
ATOM 676 C C . ALA A 1 91 ? -1.188 -15.641 5.957 1 98.94 91 ALA A C 1
ATOM 678 O O . ALA A 1 91 ? -0.094 -16.016 6.383 1 98.94 91 ALA A O 1
ATOM 679 N N . GLU A 1 92 ? -1.655 -15.961 4.742 1 98.94 92 GLU A N 1
ATOM 680 C CA . GLU A 1 92 ? -0.892 -16.875 3.908 1 98.94 92 GLU A CA 1
ATOM 681 C C . GLU A 1 92 ? 0.38 -16.219 3.379 1 98.94 92 GLU A C 1
ATOM 683 O O . GLU A 1 92 ? 1.403 -16.891 3.207 1 98.94 92 GLU A O 1
ATOM 688 N N . SER A 1 93 ? 0.341 -14.922 3.139 1 98.94 93 SER A N 1
ATOM 689 C CA . SER A 1 93 ? 1.549 -14.211 2.734 1 98.94 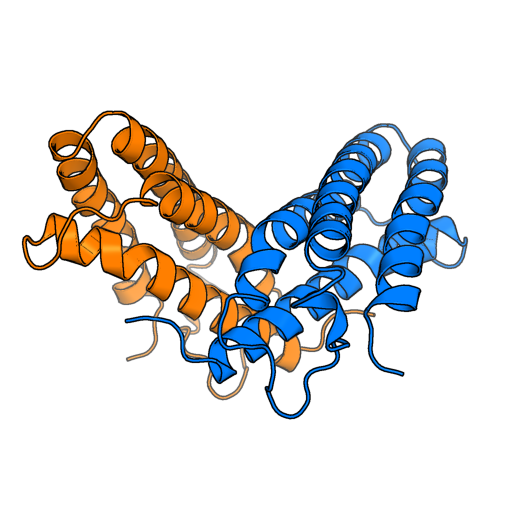93 SER A CA 1
ATOM 690 C C . SER A 1 93 ? 2.557 -14.141 3.877 1 98.94 93 SER A C 1
ATOM 692 O O . SER A 1 93 ? 3.768 -14.18 3.645 1 98.94 93 SER A O 1
ATOM 694 N N . THR A 1 94 ? 2.053 -14 5.109 1 98.94 94 THR A N 1
ATOM 695 C CA . THR A 1 94 ? 2.939 -14.047 6.266 1 98.94 94 THR A CA 1
ATOM 696 C C . THR A 1 94 ? 3.662 -15.391 6.34 1 98.94 94 THR A C 1
ATOM 698 O O . THR A 1 94 ? 4.879 -15.438 6.535 1 98.94 94 THR A O 1
ATOM 701 N N . LYS A 1 95 ? 2.967 -16.469 6.137 1 98.94 95 LYS A N 1
ATOM 702 C CA . LYS A 1 95 ? 3.58 -17.781 6.09 1 98.94 95 LYS A CA 1
ATOM 703 C C . LYS A 1 95 ? 4.551 -17.906 4.918 1 98.94 95 LYS A C 1
ATOM 705 O O . LYS A 1 95 ? 5.574 -18.578 5.02 1 98.94 95 LYS A O 1
ATOM 710 N N . LEU A 1 96 ? 4.176 -17.266 3.816 1 98.94 96 LEU A N 1
ATOM 711 C CA . LEU A 1 96 ? 5.012 -17.297 2.623 1 98.94 96 LEU A CA 1
ATOM 712 C C . LEU A 1 96 ? 6.367 -16.656 2.895 1 98.94 96 LEU A C 1
ATOM 714 O O . LEU A 1 96 ? 7.402 -17.156 2.457 1 98.94 96 LEU A O 1
ATOM 718 N N . ALA A 1 97 ? 6.344 -15.547 3.621 1 98.88 97 ALA A N 1
ATOM 719 C CA . ALA A 1 97 ? 7.586 -14.883 3.988 1 98.88 97 ALA A CA 1
ATOM 720 C C . ALA A 1 97 ? 8.469 -15.789 4.844 1 98.88 97 ALA A C 1
ATOM 722 O O . ALA A 1 97 ? 9.68 -15.875 4.629 1 98.88 97 ALA A O 1
ATOM 723 N N . ALA A 1 98 ? 7.879 -16.422 5.816 1 98.88 98 ALA A N 1
ATOM 724 C CA . ALA A 1 98 ? 8.617 -17.359 6.66 1 98.88 98 ALA A CA 1
ATOM 725 C C . ALA A 1 98 ? 9.156 -18.531 5.84 1 98.88 98 ALA A C 1
ATOM 727 O O . ALA A 1 98 ? 10.297 -18.953 6.039 1 98.88 98 ALA A O 1
ATOM 728 N N . ALA A 1 99 ? 8.336 -19.031 4.914 1 98.88 99 ALA A N 1
ATOM 729 C CA . ALA A 1 99 ? 8.742 -20.141 4.059 1 98.88 99 ALA A CA 1
ATOM 730 C C . ALA A 1 99 ? 9.922 -19.75 3.178 1 98.88 99 ALA A C 1
ATOM 732 O O . ALA A 1 99 ? 10.812 -20.578 2.92 1 98.88 99 ALA A O 1
ATOM 733 N N . ALA A 1 100 ? 9.875 -18.516 2.709 1 98.69 100 ALA A N 1
ATOM 734 C CA . ALA A 1 100 ? 10.969 -18.031 1.87 1 98.69 100 ALA A CA 1
ATOM 735 C C . ALA A 1 100 ? 12.297 -18.062 2.621 1 98.69 100 ALA A C 1
ATOM 737 O O . ALA A 1 100 ? 13.352 -18.312 2.021 1 98.69 100 ALA A O 1
ATOM 738 N N . LYS A 1 101 ? 12.281 -17.859 3.895 1 98.44 101 LYS A N 1
ATOM 739 C CA . LYS A 1 101 ? 13.484 -17.891 4.723 1 98.44 101 LYS A CA 1
ATOM 740 C C . LYS A 1 101 ? 13.883 -19.312 5.078 1 98.44 101 LYS A C 1
ATOM 742 O O . LYS A 1 101 ? 15.062 -19.594 5.328 1 98.44 101 LYS A O 1
ATOM 747 N N . ALA A 1 102 ? 12.953 -20.219 5.078 1 98.5 102 ALA A N 1
ATOM 748 C CA . ALA A 1 102 ? 13.195 -21.609 5.473 1 98.5 102 ALA A CA 1
ATOM 749 C C . ALA A 1 102 ? 13.836 -22.391 4.332 1 98.5 102 ALA A C 1
ATOM 751 O O . ALA A 1 102 ? 14.562 -23.359 4.574 1 98.5 102 ALA A O 1
ATOM 752 N N . GLY A 1 103 ? 13.469 -22.062 3.023 1 97.88 103 GLY A N 1
ATOM 753 C CA . GLY A 1 103 ? 14.109 -22.734 1.899 1 97.88 103 GLY A CA 1
ATOM 754 C C . GLY A 1 103 ? 13.164 -22.984 0.74 1 97.88 103 GLY A C 1
ATOM 755 O O . GLY A 1 103 ? 11.953 -22.75 0.854 1 97.88 103 GLY A O 1
ATOM 756 N N . PRO A 1 104 ? 13.758 -23.453 -0.425 1 98.25 104 PRO A N 1
ATOM 757 C CA . PRO A 1 104 ? 13.008 -23.547 -1.677 1 98.25 104 PRO A CA 1
ATOM 758 C C . PRO A 1 104 ? 11.82 -24.5 -1.582 1 98.25 104 PRO A C 1
ATOM 760 O O . PRO A 1 104 ? 10.766 -24.25 -2.162 1 98.25 104 PRO A O 1
ATOM 763 N N . ASP A 1 105 ? 12.047 -25.625 -0.882 1 98.38 105 ASP A N 1
ATOM 764 C CA . ASP A 1 105 ? 10.953 -26.594 -0.803 1 98.38 105 ASP A CA 1
ATOM 765 C C . ASP A 1 105 ? 9.781 -26.016 -0.002 1 98.38 105 ASP A C 1
ATOM 767 O O . ASP A 1 105 ? 8.625 -26.172 -0.399 1 98.38 105 ASP A O 1
ATOM 771 N N . ALA A 1 106 ? 10.07 -25.391 1.101 1 98.75 106 ALA A N 1
ATOM 772 C CA . ALA A 1 106 ? 9.039 -24.75 1.915 1 98.75 106 ALA A CA 1
ATOM 773 C C . ALA A 1 106 ? 8.336 -23.641 1.133 1 98.75 106 ALA A C 1
ATOM 775 O O . ALA A 1 106 ? 7.117 -23.484 1.225 1 98.75 106 ALA A O 1
ATOM 776 N N . LEU A 1 107 ? 9.117 -22.859 0.405 1 98.81 107 LEU A N 1
ATOM 777 C CA . LEU A 1 107 ? 8.555 -21.781 -0.396 1 98.81 107 LEU A CA 1
ATOM 778 C C . LEU A 1 107 ? 7.586 -22.328 -1.441 1 98.81 107 LEU A C 1
ATOM 780 O O . LEU A 1 107 ? 6.488 -21.797 -1.62 1 98.81 107 LEU A O 1
ATOM 784 N N . LYS A 1 108 ? 7.969 -23.391 -2.105 1 98.5 108 LYS A N 1
ATOM 785 C CA . LYS A 1 108 ? 7.117 -24 -3.121 1 98.5 108 LYS A CA 1
ATOM 786 C C . LYS A 1 108 ? 5.793 -24.453 -2.523 1 98.5 108 LYS A C 1
ATOM 788 O O . LYS A 1 108 ? 4.727 -24.188 -3.082 1 98.5 108 LYS A O 1
ATOM 793 N N . ALA A 1 109 ? 5.863 -25.141 -1.415 1 98.62 109 ALA A N 1
ATOM 794 C CA . ALA A 1 109 ? 4.664 -25.656 -0.762 1 98.62 109 ALA A CA 1
ATOM 795 C C . ALA A 1 109 ? 3.734 -24.516 -0.347 1 98.62 109 ALA A C 1
ATOM 797 O O . ALA A 1 109 ? 2.527 -24.578 -0.592 1 98.62 109 ALA A O 1
ATOM 798 N N . GLN A 1 110 ? 4.293 -23.531 0.26 1 98.88 110 GLN A N 1
ATOM 799 C CA . GLN A 1 110 ? 3.471 -22.438 0.75 1 98.88 110 GLN A CA 1
ATOM 800 C C . GLN A 1 110 ? 2.918 -21.609 -0.405 1 98.88 110 GLN A C 1
ATOM 802 O O . GLN A 1 110 ? 1.831 -21.031 -0.3 1 98.88 110 GLN A O 1
ATOM 807 N N . ALA A 1 111 ? 3.668 -21.5 -1.507 1 98.88 111 ALA A N 1
ATOM 808 C CA . ALA A 1 111 ? 3.195 -20.75 -2.674 1 98.88 111 ALA A CA 1
ATOM 809 C C . ALA A 1 111 ? 1.892 -21.344 -3.205 1 98.88 111 ALA A C 1
ATOM 811 O O . ALA A 1 111 ? 1 -20.609 -3.633 1 98.88 111 ALA A O 1
ATOM 812 N N . ALA A 1 112 ? 1.799 -22.625 -3.197 1 98.44 112 ALA A N 1
ATOM 813 C CA . ALA A 1 112 ? 0.566 -23.281 -3.641 1 98.44 112 ALA A CA 1
ATOM 814 C C . ALA A 1 112 ? -0.619 -22.844 -2.781 1 98.44 112 ALA A C 1
ATOM 816 O O . ALA A 1 112 ? -1.686 -22.516 -3.303 1 98.44 112 ALA A O 1
ATOM 817 N N . ALA A 1 113 ? -0.411 -22.875 -1.456 1 98.62 113 ALA A N 1
ATOM 818 C CA . ALA A 1 113 ? -1.459 -22.469 -0.525 1 98.62 113 ALA A CA 1
ATOM 819 C C . ALA A 1 113 ? -1.842 -21 -0.739 1 98.62 113 ALA A C 1
ATOM 821 O O . ALA A 1 113 ? -3.025 -20.656 -0.735 1 98.62 113 ALA A O 1
ATOM 822 N N . THR A 1 114 ? -0.87 -20.172 -0.991 1 98.88 114 THR A N 1
ATOM 823 C CA . THR A 1 114 ? -1.112 -18.75 -1.209 1 98.88 114 THR A CA 1
ATOM 824 C C . THR A 1 114 ? -1.864 -18.531 -2.518 1 98.88 114 THR A C 1
ATOM 826 O O . THR A 1 114 ? -2.801 -17.734 -2.572 1 98.88 114 THR A O 1
ATOM 829 N N . GLY A 1 115 ? -1.446 -19.203 -3.555 1 98.62 115 GLY A N 1
ATOM 830 C CA . GLY A 1 115 ? -2.129 -19.094 -4.836 1 98.62 115 GLY A CA 1
ATOM 831 C C . GLY A 1 115 ? -3.604 -19.438 -4.754 1 98.62 115 GLY A C 1
ATOM 832 O O . GLY A 1 115 ? -4.426 -18.844 -5.457 1 98.62 115 GLY A O 1
ATOM 833 N N . LYS A 1 116 ? -3.91 -20.422 -3.879 1 98.69 116 LYS A N 1
ATOM 834 C CA . LYS A 1 116 ? -5.301 -20.828 -3.721 1 98.69 116 LYS A CA 1
ATOM 835 C C . LYS A 1 116 ? -6.148 -19.688 -3.148 1 98.69 116 LYS A C 1
ATOM 837 O O . LYS A 1 116 ? -7.332 -19.578 -3.467 1 98.69 116 LYS A O 1
ATOM 842 N N . VAL A 1 117 ? -5.566 -18.922 -2.307 1 98.62 117 VAL A N 1
ATOM 843 C CA . VAL A 1 117 ? -6.281 -17.781 -1.75 1 98.62 117 VAL A CA 1
ATOM 844 C C . VAL A 1 117 ? -6.641 -16.797 -2.865 1 98.62 117 VAL A C 1
ATOM 846 O O . VAL A 1 117 ? -7.766 -16.297 -2.924 1 98.62 117 VAL A O 1
ATOM 849 N N . CYS A 1 118 ? -5.66 -16.562 -3.848 1 98.44 118 CYS A N 1
ATOM 850 C CA . CYS A 1 118 ? -5.926 -15.68 -4.973 1 98.44 118 CYS A CA 1
ATOM 851 C C . CYS A 1 118 ? -7.086 -16.188 -5.816 1 98.44 118 CYS A C 1
ATOM 853 O O . CYS A 1 118 ? -8.008 -15.438 -6.133 1 98.44 118 CYS A O 1
ATOM 855 N N . LYS A 1 119 ? -7.012 -17.359 -6.137 1 97.88 119 LYS A N 1
ATOM 856 C CA . LYS A 1 119 ? -8 -17.984 -7.004 1 97.88 119 LYS A CA 1
ATOM 857 C C . LYS A 1 119 ? -9.391 -17.922 -6.387 1 97.88 119 LYS A C 1
ATOM 859 O O . LYS A 1 119 ? -10.359 -17.578 -7.066 1 97.88 119 LYS A O 1
ATOM 864 N N . ALA A 1 120 ? -9.508 -18.328 -5.137 1 97.88 120 ALA A N 1
ATOM 865 C CA . ALA A 1 120 ? -10.805 -18.344 -4.453 1 97.88 120 ALA A CA 1
ATOM 866 C C . ALA A 1 120 ? -11.438 -16.953 -4.441 1 97.88 120 ALA A C 1
ATOM 868 O O . ALA A 1 120 ? -12.641 -16.812 -4.676 1 97.88 120 ALA A O 1
ATOM 869 N N . CYS A 1 121 ? -10.656 -15.992 -4.254 1 98.38 121 CYS A N 1
ATOM 870 C CA . CYS A 1 121 ? -11.195 -14.633 -4.203 1 98.38 121 CYS A CA 1
ATOM 871 C C . CYS A 1 121 ? -11.57 -14.148 -5.598 1 98.38 121 CYS A C 1
ATOM 873 O O . CYS A 1 121 ? -12.625 -13.539 -5.789 1 98.38 121 CYS A O 1
ATOM 875 N N . HIS A 1 122 ? -10.727 -14.391 -6.605 1 97.38 122 HIS A N 1
ATOM 876 C CA . HIS A 1 122 ? -10.992 -13.922 -7.961 1 97.38 122 HIS A CA 1
ATOM 877 C C . HIS A 1 122 ? -12.227 -14.609 -8.547 1 97.38 122 HIS A C 1
ATOM 879 O O . HIS A 1 122 ? -13.023 -13.977 -9.242 1 97.38 122 HIS A O 1
ATOM 885 N N . GLU A 1 123 ? -12.359 -15.836 -8.281 1 97 123 GLU A N 1
ATOM 886 C CA . GLU A 1 123 ? -13.508 -16.578 -8.781 1 97 123 GLU A CA 1
ATOM 887 C C . GLU A 1 123 ? -14.82 -15.992 -8.273 1 97 123 GLU A C 1
ATOM 889 O O . GLU A 1 123 ? -15.828 -16 -8.984 1 97 123 GLU A O 1
ATOM 894 N N . GLU A 1 124 ? -14.789 -15.438 -7.094 1 97.25 124 GLU A N 1
ATOM 895 C CA . GLU A 1 124 ? -16.016 -14.961 -6.469 1 97.25 124 GLU A CA 1
ATOM 896 C C . GLU A 1 124 ? -16.25 -13.477 -6.742 1 97.25 124 GLU A C 1
ATOM 898 O O . GLU A 1 124 ? -17.391 -13.047 -6.941 1 97.25 124 GLU A O 1
ATOM 903 N N . PHE A 1 125 ? -15.188 -12.719 -6.871 1 97.81 125 PHE A N 1
ATOM 904 C CA . PHE A 1 125 ? -15.422 -11.281 -6.711 1 97.81 125 PHE A CA 1
ATOM 905 C C . PHE A 1 125 ? -14.836 -10.508 -7.883 1 97.81 125 PHE A C 1
ATOM 907 O O . PHE A 1 125 ? -15.102 -9.312 -8.031 1 97.81 125 PHE A O 1
ATOM 914 N N . LYS A 1 126 ? -13.969 -11.117 -8.656 1 95.75 126 LYS A N 1
ATOM 915 C CA . LYS A 1 126 ? -13.398 -10.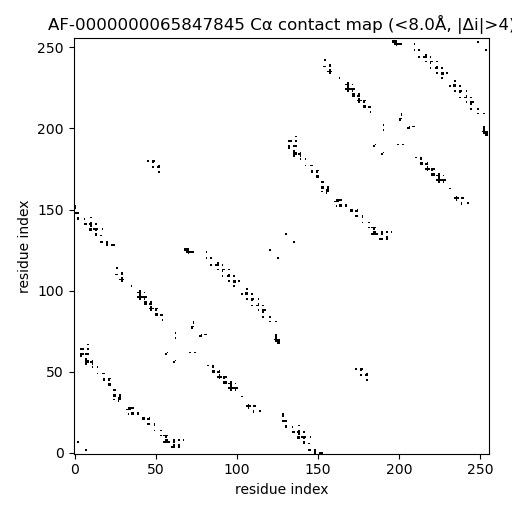414 -9.805 1 95.75 126 LYS A CA 1
ATOM 916 C C . LYS A 1 126 ? -14.359 -10.453 -10.992 1 95.75 126 LYS A C 1
ATOM 918 O O . LYS A 1 126 ? -14.961 -11.484 -11.281 1 95.75 126 LYS A O 1
ATOM 923 N N . GLN A 1 127 ? -14.438 -9.305 -11.672 1 90.94 127 GLN A N 1
ATOM 924 C CA . GLN A 1 127 ? -15.273 -9.25 -12.867 1 90.94 127 GLN A CA 1
ATOM 925 C C . GLN A 1 127 ? -14.664 -10.062 -14.008 1 90.94 127 GLN A C 1
ATOM 927 O O . GLN A 1 127 ? -13.438 -10.109 -14.156 1 90.94 127 GLN A O 1
ATOM 932 N N . ASP A 1 128 ? -15.461 -10.727 -14.773 1 74.81 128 ASP A N 1
ATOM 933 C CA . ASP A 1 128 ? -15.062 -11.539 -15.922 1 74.81 128 ASP A CA 1
ATOM 934 C C . ASP A 1 128 ? -14.484 -10.672 -17.031 1 74.81 128 ASP A C 1
ATOM 936 O O . ASP A 1 128 ? -14.867 -9.508 -17.188 1 74.81 128 ASP A O 1
ATOM 940 N N . GLN B 1 1 ? 5.621 -10.773 -14.359 1 61.84 1 GLN B N 1
ATOM 941 C CA . GLN B 1 1 ? 6.191 -9.688 -15.148 1 61.84 1 GLN B CA 1
ATOM 942 C C . GLN B 1 1 ? 6.5 -8.477 -14.273 1 61.84 1 GLN B C 1
ATOM 944 O O . GLN B 1 1 ? 5.789 -8.211 -13.305 1 61.84 1 GLN B O 1
ATOM 949 N N . GLN B 1 2 ? 7.562 -7.855 -14.562 1 76.31 2 GLN B N 1
ATOM 950 C CA . GLN B 1 2 ? 7.941 -6.625 -13.875 1 76.31 2 GLN B CA 1
ATOM 951 C C . GLN B 1 2 ? 6.93 -5.516 -14.141 1 76.31 2 GLN B C 1
ATOM 953 O O . GLN B 1 2 ? 6.406 -5.395 -15.25 1 76.31 2 GLN B O 1
ATOM 958 N N . SER B 1 3 ? 6.57 -4.852 -13.07 1 85.38 3 SER B N 1
ATOM 959 C CA . SER B 1 3 ? 5.656 -3.725 -13.234 1 85.38 3 SER B CA 1
ATOM 960 C C . SER B 1 3 ? 6.211 -2.697 -14.211 1 85.38 3 SER B C 1
ATOM 962 O O . SER B 1 3 ? 7.41 -2.408 -14.203 1 85.38 3 SER B O 1
ATOM 964 N N . LYS B 1 4 ? 5.23 -2.219 -15.125 1 88.81 4 LYS B N 1
ATOM 965 C CA . LYS B 1 4 ? 5.621 -1.122 -16 1 88.81 4 LYS B CA 1
ATOM 966 C C . LYS B 1 4 ? 5.801 0.176 -15.227 1 88.81 4 LYS B C 1
ATOM 968 O O . LYS B 1 4 ? 5.125 0.395 -14.219 1 88.81 4 LYS B O 1
ATOM 973 N N . PRO B 1 5 ? 6.68 1.043 -15.695 1 89.19 5 PRO B N 1
ATOM 974 C CA . PRO B 1 5 ? 6.906 2.299 -14.977 1 89.19 5 PRO B CA 1
ATOM 975 C C . PRO B 1 5 ? 5.617 3.084 -14.742 1 89.19 5 PRO B C 1
ATOM 977 O O . PRO B 1 5 ? 5.445 3.689 -13.68 1 89.19 5 PRO B O 1
ATOM 980 N N . GLU B 1 6 ? 4.73 3.027 -15.648 1 87.38 6 GLU B N 1
ATOM 981 C CA . GLU B 1 6 ? 3.484 3.773 -15.523 1 87.38 6 GLU B CA 1
ATOM 982 C C . GLU B 1 6 ? 2.598 3.184 -14.43 1 87.38 6 GLU B C 1
ATOM 984 O O . GLU B 1 6 ? 1.84 3.906 -13.773 1 87.38 6 GLU B O 1
ATOM 989 N N . GLU B 1 7 ? 2.68 1.947 -14.25 1 87.81 7 GLU B N 1
ATOM 990 C CA . GLU B 1 7 ? 1.942 1.293 -13.172 1 87.81 7 GLU B CA 1
ATOM 991 C C . GLU B 1 7 ? 2.523 1.651 -11.805 1 87.81 7 GLU B C 1
ATOM 993 O O . GLU B 1 7 ? 1.783 1.825 -10.836 1 87.81 7 GLU B O 1
ATOM 998 N N . LEU B 1 8 ? 3.84 1.773 -11.789 1 90.62 8 LEU B N 1
ATOM 999 C CA . LEU B 1 8 ? 4.5 2.172 -10.547 1 90.62 8 LEU B CA 1
ATOM 1000 C C . LEU B 1 8 ? 4.168 3.617 -10.195 1 90.62 8 LEU B C 1
ATOM 1002 O O . LEU B 1 8 ? 4.066 3.967 -9.016 1 90.62 8 LEU B O 1
ATOM 1006 N N . LEU B 1 9 ? 3.949 4.387 -11.219 1 90.06 9 LEU B N 1
ATOM 1007 C CA . LEU B 1 9 ? 3.541 5.762 -10.969 1 90.06 9 LEU B CA 1
ATOM 1008 C C . LEU B 1 9 ? 2.137 5.812 -10.375 1 90.06 9 LEU B C 1
ATOM 1010 O O . LEU B 1 9 ? 1.866 6.609 -9.477 1 90.06 9 LEU B O 1
ATOM 1014 N N . LYS B 1 10 ? 1.258 5 -10.867 1 86.19 10 LYS B N 1
ATOM 1015 C CA . LYS B 1 10 ? -0.091 4.93 -10.32 1 86.19 10 LYS B CA 1
ATOM 1016 C C . LYS B 1 10 ? -0.064 4.496 -8.852 1 86.19 10 LYS B C 1
ATOM 1018 O O . LYS B 1 10 ? -0.771 5.066 -8.023 1 86.19 10 LYS B O 1
ATOM 1023 N N . LEU B 1 11 ? 0.751 3.529 -8.578 1 90.94 11 LEU B N 1
ATOM 1024 C CA . LEU B 1 11 ? 0.912 3.096 -7.191 1 90.94 11 LEU B CA 1
ATOM 1025 C C . LEU B 1 11 ? 1.397 4.242 -6.312 1 90.94 11 LEU B C 1
ATOM 1027 O O . LEU B 1 11 ? 0.824 4.508 -5.254 1 90.94 11 LEU B O 1
ATOM 1031 N N . ARG B 1 12 ? 2.441 4.879 -6.781 1 92.81 12 ARG B N 1
ATOM 1032 C CA . ARG B 1 12 ? 3.023 6.004 -6.055 1 92.81 12 ARG B CA 1
ATOM 1033 C C . ARG B 1 12 ? 1.964 7.051 -5.727 1 92.81 12 ARG B C 1
ATOM 1035 O O . ARG B 1 12 ? 1.798 7.43 -4.566 1 92.81 12 ARG B O 1
ATOM 1042 N N . GLN B 1 13 ? 1.265 7.438 -6.695 1 90.75 13 GLN B N 1
ATOM 1043 C CA . GLN B 1 13 ? 0.261 8.484 -6.539 1 90.75 13 GLN B CA 1
ATOM 1044 C C . GLN B 1 13 ? -0.886 8.023 -5.645 1 90.75 13 GLN B C 1
ATOM 1046 O O . GLN B 1 13 ? -1.374 8.781 -4.809 1 90.75 13 GLN B O 1
ATOM 1051 N N . GLY B 1 14 ? -1.286 6.836 -5.84 1 91.75 14 GLY B N 1
ATOM 1052 C CA . GLY B 1 14 ? -2.309 6.277 -4.969 1 91.75 14 GLY B CA 1
ATOM 1053 C C . GLY B 1 14 ? -1.885 6.215 -3.516 1 91.75 14 GLY B C 1
ATOM 1054 O O . GLY B 1 14 ? -2.67 6.531 -2.619 1 91.75 14 GLY B O 1
ATOM 1055 N N . LEU B 1 15 ? -0.668 5.797 -3.254 1 95.5 15 LEU B N 1
ATOM 1056 C CA . LEU B 1 15 ? -0.157 5.703 -1.891 1 95.5 15 LEU B CA 1
ATOM 1057 C C . LEU B 1 15 ? -0.038 7.086 -1.258 1 95.5 15 LEU B C 1
ATOM 1059 O O . LEU B 1 15 ? -0.366 7.266 -0.082 1 95.5 15 LEU B O 1
ATOM 1063 N N . MET B 1 16 ? 0.375 8.062 -2.035 1 95.25 16 MET B N 1
ATOM 1064 C CA . MET B 1 16 ? 0.474 9.422 -1.499 1 95.25 16 MET B CA 1
ATOM 1065 C C . MET B 1 16 ? -0.907 9.977 -1.169 1 95.25 16 MET B C 1
ATOM 1067 O O . MET B 1 16 ? -1.089 10.633 -0.14 1 95.25 16 MET B O 1
ATOM 1071 N N . GLN B 1 17 ? -1.816 9.711 -2.021 1 93.62 17 GLN B N 1
ATOM 1072 C CA . GLN B 1 17 ? -3.174 10.156 -1.73 1 93.62 17 GLN B CA 1
ATOM 1073 C C . GLN B 1 17 ? -3.732 9.453 -0.497 1 93.62 17 GLN B C 1
ATOM 1075 O O . GLN B 1 17 ? -4.441 10.062 0.305 1 93.62 17 GLN B O 1
ATOM 1080 N N . THR B 1 18 ? -3.447 8.219 -0.378 1 95.38 18 THR B N 1
ATOM 1081 C CA . THR B 1 18 ? -3.881 7.469 0.798 1 95.38 18 THR B CA 1
ATOM 1082 C C . THR B 1 18 ? -3.262 8.047 2.066 1 95.38 18 THR B C 1
ATOM 1084 O O . THR B 1 18 ? -3.953 8.25 3.064 1 95.38 18 THR B O 1
ATOM 1087 N N . LEU B 1 19 ? -1.997 8.305 1.973 1 97.19 19 LEU B N 1
ATOM 1088 C CA . LEU B 1 19 ? -1.331 8.906 3.121 1 97.19 19 LEU B CA 1
ATOM 1089 C C . LEU B 1 19 ? -2.006 10.219 3.512 1 97.19 19 LEU B C 1
ATOM 1091 O O . LEU B 1 19 ? -2.311 10.438 4.684 1 97.19 19 LEU B O 1
ATOM 1095 N N . LYS B 1 20 ? -2.262 11.031 2.555 1 96.5 20 LYS B N 1
ATOM 1096 C CA . LYS B 1 20 ? -2.939 12.305 2.803 1 96.5 20 LYS B CA 1
ATOM 1097 C C . LYS B 1 20 ? -4.297 12.078 3.465 1 96.5 20 LYS B C 1
ATOM 1099 O O . LYS B 1 20 ? -4.629 12.75 4.445 1 96.5 20 LYS B O 1
ATOM 1104 N N . SER B 1 21 ? -5.008 11.188 2.955 1 95.5 21 SER B N 1
ATOM 1105 C CA . SER B 1 21 ? -6.363 10.961 3.441 1 95.5 21 SER B CA 1
ATOM 1106 C C . SER B 1 21 ? -6.355 10.422 4.867 1 95.5 21 SER B C 1
ATOM 1108 O O . SER B 1 21 ? -7.266 10.703 5.652 1 95.5 21 SER B O 1
ATOM 1110 N N . GLN B 1 22 ? -5.359 9.617 5.23 1 97 22 GLN B N 1
ATOM 1111 C CA . GLN B 1 22 ? -5.25 9.078 6.582 1 97 22 GLN B CA 1
ATOM 1112 C C . GLN B 1 22 ? -4.773 10.148 7.562 1 97 22 GLN B C 1
ATOM 1114 O O . GLN B 1 22 ? -5.168 10.148 8.727 1 97 22 GLN B O 1
ATOM 1119 N N . TRP B 1 23 ? -4.023 11.023 7.082 1 98.31 23 TRP B N 1
ATOM 1120 C CA . TRP B 1 23 ? -3.369 12.023 7.914 1 98.31 23 TRP B CA 1
ATOM 1121 C C . TRP B 1 23 ? -4.301 13.203 8.18 1 98.31 23 TRP B C 1
ATOM 1123 O O . TRP B 1 23 ? -4.332 13.742 9.289 1 98.31 23 TRP B O 1
ATOM 1133 N N . ALA B 1 24 ? -5.078 13.586 7.258 1 97.56 24 ALA B N 1
ATOM 1134 C CA . ALA B 1 24 ? -5.805 14.859 7.266 1 97.56 24 ALA B CA 1
ATOM 1135 C C . ALA B 1 24 ? -6.699 14.969 8.492 1 97.56 24 ALA B C 1
ATOM 1137 O O . ALA B 1 24 ? -6.695 15.992 9.188 1 97.56 24 ALA B O 1
ATOM 1138 N N . PRO B 1 25 ? -7.477 13.93 8.836 1 97.19 25 PRO B N 1
ATOM 1139 C CA . PRO B 1 25 ? -8.312 14.078 10.031 1 97.19 25 PRO B CA 1
ATOM 1140 C C . PRO B 1 25 ? -7.484 14.219 11.312 1 97.19 25 PRO B C 1
ATOM 1142 O O . PRO B 1 25 ? -7.863 14.969 12.211 1 97.19 25 PRO B O 1
ATOM 1145 N N . ILE B 1 26 ? -6.422 13.531 11.367 1 98.44 26 ILE B N 1
ATOM 1146 C CA . ILE B 1 26 ? -5.566 13.609 12.547 1 98.44 26 ILE B CA 1
ATOM 1147 C C . ILE B 1 26 ? -4.934 15 12.633 1 98.44 26 ILE B C 1
ATOM 1149 O O . ILE B 1 26 ? -4.922 15.617 13.703 1 98.44 26 ILE B O 1
ATOM 1153 N N . ALA B 1 27 ? -4.445 15.453 11.508 1 98.25 27 ALA B N 1
ATOM 1154 C CA . ALA B 1 27 ? -3.844 16.781 11.453 1 98.25 27 ALA B CA 1
ATOM 1155 C C . ALA B 1 27 ? -4.867 17.859 11.789 1 98.25 27 ALA B C 1
ATOM 1157 O O . ALA B 1 27 ? -4.551 18.828 12.477 1 98.25 27 ALA B O 1
ATOM 1158 N N . GLY B 1 28 ? -6.102 17.719 11.18 1 97.94 28 GLY B N 1
ATOM 1159 C CA . GLY B 1 28 ? -7.16 18.656 11.508 1 97.94 28 GLY B CA 1
ATOM 1160 C C . GLY B 1 28 ? -7.469 18.719 12.984 1 97.94 28 GLY B C 1
ATOM 1161 O O . GLY B 1 28 ? -7.648 19.797 13.547 1 97.94 28 GLY B O 1
ATOM 1162 N N . PHE B 1 29 ? -7.547 17.609 13.641 1 98.38 29 PHE B N 1
ATOM 1163 C CA . PHE B 1 29 ? -7.762 17.547 15.086 1 98.38 29 PHE B CA 1
ATOM 1164 C C . PHE B 1 29 ? -6.625 18.234 15.836 1 98.38 29 PHE B C 1
ATOM 1166 O O . PHE B 1 29 ? -6.867 19.062 16.719 1 98.38 29 PHE B O 1
ATOM 1173 N N . ALA B 1 30 ? -5.43 17.891 15.469 1 98.19 30 ALA B N 1
ATOM 1174 C CA . ALA B 1 30 ? -4.258 18.422 16.156 1 98.19 30 ALA B CA 1
ATOM 1175 C C . ALA B 1 30 ? -4.203 19.938 16.047 1 98.19 30 ALA B C 1
ATOM 1177 O O . ALA B 1 30 ? -3.725 20.625 16.953 1 98.19 30 ALA B O 1
ATOM 1178 N N . ALA B 1 31 ? -4.711 20.453 15.031 1 97.69 31 ALA B N 1
ATOM 1179 C CA . ALA B 1 31 ? -4.703 21.891 14.789 1 97.69 31 ALA B CA 1
ATOM 1180 C C . ALA B 1 31 ? -5.93 22.562 15.406 1 97.69 31 ALA B C 1
ATOM 1182 O O . ALA B 1 31 ? -6.074 23.781 15.336 1 97.69 31 ALA B O 1
ATOM 1183 N N . GLY B 1 32 ? -6.801 21.781 15.977 1 97.06 32 GLY B N 1
ATOM 1184 C CA . GLY B 1 32 ? -8 22.328 16.594 1 97.06 32 GLY B CA 1
ATOM 1185 C C . GLY B 1 32 ? -9.078 22.672 15.578 1 97.06 32 GLY B C 1
ATOM 1186 O O . GLY B 1 32 ? -9.984 23.453 15.875 1 97.06 32 GLY B O 1
ATOM 1187 N N . LYS B 1 33 ? -8.984 22.047 14.422 1 97.5 33 LYS B N 1
ATOM 1188 C CA . LYS B 1 33 ? -9.891 22.406 13.336 1 97.5 33 LYS B CA 1
ATOM 1189 C C . LYS B 1 33 ? -10.914 21.297 13.094 1 97.5 33 LYS B C 1
ATOM 1191 O O . LYS B 1 33 ? -11.773 21.422 12.219 1 97.5 33 LYS B O 1
ATOM 1196 N N . ALA B 1 34 ? -10.789 20.25 13.742 1 96.12 34 ALA B N 1
ATOM 1197 C CA . ALA B 1 34 ? -11.703 19.125 13.609 1 96.12 34 ALA B CA 1
ATOM 1198 C C . ALA B 1 34 ? -11.805 18.344 14.914 1 96.12 34 ALA B C 1
ATOM 1200 O O . ALA B 1 34 ? -10.961 18.5 15.805 1 96.12 34 ALA B O 1
ATOM 1201 N N . ASP B 1 35 ? -12.875 17.531 15.039 1 97 35 ASP B N 1
ATOM 1202 C CA . ASP B 1 35 ? -13.023 16.641 16.188 1 97 35 ASP B CA 1
ATOM 1203 C C . ASP B 1 35 ? -12.031 15.484 16.125 1 97 35 ASP B C 1
ATOM 1205 O O . ASP B 1 35 ? -11.477 15.195 15.062 1 97 35 ASP B O 1
ATOM 1209 N N . LEU B 1 36 ? -11.812 14.875 17.297 1 97.81 36 LEU B N 1
ATOM 1210 C CA . LEU B 1 36 ? -11.008 13.664 17.359 1 97.81 36 LEU B CA 1
ATOM 1211 C C . LEU B 1 36 ? -11.609 12.57 16.469 1 97.81 36 LEU B C 1
ATOM 1213 O O . LEU B 1 36 ? -12.773 12.195 16.641 1 97.81 36 LEU B O 1
ATOM 1217 N N . PRO B 1 37 ? -10.805 12.164 15.578 1 96.62 37 PRO B N 1
ATOM 1218 C CA . PRO B 1 37 ? -11.344 11.062 14.781 1 96.62 37 PRO B CA 1
ATOM 1219 C C . PRO B 1 37 ? -11.484 9.766 15.586 1 96.62 37 PRO B C 1
ATOM 1221 O O . PRO B 1 37 ? -10.539 9.352 16.266 1 96.62 37 PRO B O 1
ATOM 1224 N N . ALA B 1 38 ? -12.602 9.117 15.445 1 96.62 38 ALA B N 1
ATOM 1225 C CA . ALA B 1 38 ? -12.859 7.895 16.203 1 96.62 38 ALA B CA 1
ATOM 1226 C C . ALA B 1 38 ? -11.914 6.773 15.773 1 96.62 38 ALA B C 1
ATOM 1228 O O . ALA B 1 38 ? -11.625 5.863 16.547 1 96.62 38 ALA B O 1
ATOM 1229 N N . ASP B 1 39 ? -11.375 6.891 14.586 1 97.31 39 ASP B N 1
ATOM 1230 C CA . ASP B 1 39 ? -10.531 5.832 14.039 1 97.31 39 ASP B CA 1
ATOM 1231 C C . ASP B 1 39 ? -9.078 6.293 13.922 1 97.31 39 ASP B C 1
ATOM 1233 O O . ASP B 1 39 ? -8.359 5.879 13.008 1 97.31 39 ASP B O 1
ATOM 1237 N N . ALA B 1 40 ? -8.641 7.172 14.75 1 98.5 40 ALA B N 1
ATOM 1238 C CA . ALA B 1 40 ? -7.312 7.766 14.664 1 98.5 40 ALA B CA 1
ATOM 1239 C C . ALA B 1 40 ? -6.23 6.691 14.695 1 98.5 40 ALA B C 1
ATOM 1241 O O . ALA B 1 40 ? -5.246 6.766 13.961 1 98.5 40 ALA B O 1
ATOM 1242 N N . ALA B 1 41 ? -6.375 5.672 15.578 1 98.69 41 ALA B N 1
ATOM 1243 C CA . ALA B 1 41 ? -5.363 4.625 15.688 1 98.69 41 ALA B CA 1
ATOM 1244 C C . ALA B 1 41 ? -5.246 3.836 14.391 1 98.69 41 ALA B C 1
ATOM 1246 O O . ALA B 1 41 ? -4.137 3.57 13.914 1 98.69 41 ALA B O 1
ATOM 1247 N N . GLN B 1 42 ? -6.371 3.539 13.82 1 98.06 42 GLN B N 1
ATOM 1248 C CA . GLN B 1 42 ? -6.359 2.791 12.57 1 98.06 42 GLN B CA 1
ATOM 1249 C C . GLN B 1 42 ? -5.766 3.621 11.438 1 98.06 42 GLN B C 1
ATOM 1251 O O . GLN B 1 42 ? -5.027 3.098 10.594 1 98.06 42 GLN B O 1
ATOM 1256 N N . ARG B 1 43 ? -6.129 4.867 11.359 1 98 43 ARG B N 1
ATOM 1257 C CA . ARG B 1 43 ? -5.551 5.754 10.352 1 98 43 ARG B CA 1
ATOM 1258 C C . ARG B 1 43 ? -4.031 5.781 10.445 1 98 43 ARG B C 1
ATOM 1260 O O . ARG B 1 43 ? -3.336 5.676 9.438 1 98 43 ARG B O 1
ATOM 1267 N N . ALA B 1 44 ? -3.545 5.879 11.664 1 98.88 44 ALA B N 1
ATOM 1268 C CA . ALA B 1 44 ? -2.1 5.906 11.875 1 98.88 44 ALA B CA 1
ATOM 1269 C C . ALA B 1 44 ? -1.461 4.582 11.469 1 98.88 44 ALA B C 1
ATOM 1271 O O . ALA B 1 44 ? -0.376 4.562 10.883 1 98.88 44 ALA B O 1
ATOM 1272 N N . GLU B 1 45 ? -2.082 3.477 11.812 1 98.75 45 GLU B N 1
ATOM 1273 C CA . GLU B 1 45 ? -1.573 2.17 11.406 1 98.75 45 GLU B CA 1
ATOM 1274 C C . GLU B 1 45 ? -1.531 2.041 9.891 1 98.75 45 GLU B C 1
ATOM 1276 O O . GLU B 1 45 ? -0.596 1.461 9.336 1 98.75 45 GLU B O 1
ATOM 1281 N N . ASN B 1 46 ? -2.576 2.572 9.18 1 98.44 46 ASN B N 1
ATOM 1282 C CA . ASN B 1 46 ? -2.566 2.582 7.723 1 98.44 46 ASN B CA 1
ATOM 1283 C C . ASN B 1 46 ? -1.394 3.391 7.172 1 98.44 46 ASN B C 1
ATOM 1285 O O . ASN B 1 46 ? -0.804 3.025 6.156 1 98.44 46 ASN B O 1
ATOM 1289 N N . MET B 1 47 ? -1.056 4.453 7.82 1 98.81 47 MET B N 1
ATOM 1290 C CA . MET B 1 47 ? 0.083 5.266 7.402 1 98.81 47 MET B CA 1
ATOM 1291 C C . MET B 1 47 ? 1.383 4.473 7.504 1 98.81 47 MET B C 1
ATOM 1293 O O . MET B 1 47 ? 2.281 4.633 6.676 1 98.81 47 MET B O 1
ATOM 1297 N N . VAL B 1 48 ? 1.516 3.635 8.578 1 98.88 48 VAL B N 1
ATOM 1298 C CA . VAL B 1 48 ? 2.684 2.771 8.703 1 98.88 48 VAL B CA 1
ATOM 1299 C C . VAL B 1 48 ? 2.787 1.859 7.48 1 98.88 48 VAL B C 1
ATOM 1301 O O . VAL B 1 48 ? 3.857 1.729 6.883 1 98.88 48 VAL B O 1
ATOM 1304 N N . LEU B 1 49 ? 1.65 1.273 7.129 1 98.81 49 LEU B N 1
ATOM 1305 C CA . LEU B 1 49 ? 1.629 0.363 5.988 1 98.81 49 LEU B CA 1
ATOM 1306 C C . LEU B 1 49 ? 2.021 1.088 4.707 1 98.81 49 LEU B C 1
ATOM 1308 O O . LEU B 1 49 ? 2.818 0.576 3.918 1 98.81 49 LEU B O 1
ATOM 1312 N N . VAL B 1 50 ? 1.474 2.266 4.465 1 98.56 50 VAL B N 1
ATOM 1313 C CA . VAL B 1 50 ? 1.81 3.051 3.283 1 98.56 50 VAL B CA 1
ATOM 1314 C C . VAL B 1 50 ? 3.311 3.338 3.264 1 98.56 50 VAL B C 1
ATOM 1316 O O . VAL B 1 50 ? 3.969 3.154 2.236 1 98.56 50 VAL B O 1
ATOM 1319 N N . ALA B 1 51 ? 3.854 3.754 4.41 1 98.75 51 ALA B N 1
ATOM 1320 C CA . ALA B 1 51 ? 5.262 4.137 4.48 1 98.75 51 ALA B CA 1
ATOM 1321 C C . ALA B 1 51 ? 6.168 2.961 4.121 1 98.75 51 ALA B C 1
ATOM 1323 O O . ALA B 1 51 ? 7.199 3.139 3.473 1 98.75 51 ALA B O 1
ATOM 1324 N N . LYS B 1 52 ? 5.797 1.811 4.535 1 98.5 52 LYS B N 1
ATOM 1325 C CA . LYS B 1 52 ? 6.617 0.628 4.289 1 98.5 52 LYS B CA 1
ATOM 1326 C C . LYS B 1 52 ? 6.496 0.169 2.838 1 98.5 52 LYS B C 1
ATOM 1328 O O . LYS B 1 52 ? 7.438 -0.403 2.283 1 98.5 52 LYS B O 1
ATOM 1333 N N . LEU B 1 53 ? 5.359 0.46 2.193 1 98.19 53 LEU B N 1
ATOM 1334 C CA . LEU B 1 53 ? 5.109 0.018 0.827 1 98.19 53 LEU B CA 1
ATOM 1335 C C . LEU B 1 53 ? 5.59 1.058 -0.179 1 98.19 53 LEU B C 1
ATOM 1337 O O . LEU B 1 53 ? 5.895 0.724 -1.326 1 98.19 53 LEU B O 1
ATOM 1341 N N . ALA B 1 54 ? 5.73 2.279 0.194 1 97.12 54 ALA B N 1
ATOM 1342 C CA . ALA B 1 54 ? 5.918 3.434 -0.68 1 97.12 54 ALA B CA 1
ATOM 1343 C C . ALA B 1 54 ? 7.18 3.285 -1.525 1 97.12 54 ALA B C 1
ATOM 1345 O O . ALA B 1 54 ? 7.172 3.594 -2.721 1 97.12 54 ALA B O 1
ATOM 1346 N N . PRO B 1 55 ? 8.273 2.73 -0.984 1 96.56 55 PRO B N 1
ATOM 1347 C CA . PRO B 1 55 ? 9.508 2.656 -1.775 1 96.56 55 PRO B CA 1
ATOM 1348 C C . PRO B 1 55 ? 9.328 1.878 -3.076 1 96.56 55 PRO B C 1
ATOM 1350 O O . PRO B 1 55 ? 10.016 2.146 -4.062 1 96.56 55 PRO B O 1
ATOM 1353 N N . ILE B 1 56 ? 8.398 0.972 -3.123 1 96 56 ILE B N 1
ATOM 1354 C CA . ILE B 1 56 ? 8.148 0.204 -4.34 1 96 56 ILE B CA 1
ATOM 1355 C C . ILE B 1 56 ? 7.781 1.149 -5.48 1 96 56 ILE B C 1
ATOM 1357 O O . ILE B 1 56 ? 8.141 0.909 -6.637 1 96 56 ILE B O 1
ATOM 1361 N N . GLY B 1 57 ? 7.086 2.207 -5.184 1 94.31 57 GLY B N 1
ATOM 1362 C CA . GLY B 1 57 ? 6.688 3.184 -6.184 1 94.31 57 GLY B CA 1
ATOM 1363 C C . GLY B 1 57 ? 7.855 3.973 -6.746 1 94.31 57 GLY B C 1
ATOM 1364 O O . GLY B 1 57 ? 7.711 4.664 -7.758 1 94.31 57 GLY B O 1
ATOM 1365 N N . TRP B 1 58 ? 9 3.922 -6.195 1 95.12 58 TRP B N 1
ATOM 1366 C CA . TRP B 1 58 ? 10.18 4.652 -6.648 1 95.12 58 TRP B CA 1
ATOM 1367 C C . TRP B 1 58 ? 11.281 3.691 -7.074 1 95.12 58 TRP B C 1
ATOM 1369 O O . TRP B 1 58 ? 12.469 4.02 -6.984 1 95.12 58 TRP B O 1
ATOM 1379 N N . ALA B 1 59 ? 10.938 2.521 -7.441 1 91.69 59 ALA B N 1
ATOM 1380 C CA . ALA B 1 59 ? 11.891 1.513 -7.891 1 91.69 59 ALA B CA 1
ATOM 1381 C C . ALA B 1 59 ? 12.641 1.982 -9.141 1 91.69 59 ALA B C 1
ATOM 1383 O O . ALA B 1 59 ? 12.211 2.928 -9.805 1 91.69 59 ALA B O 1
ATOM 1384 N N . LYS B 1 60 ? 13.766 1.312 -9.383 1 89.19 60 LYS B N 1
ATOM 1385 C CA . LYS B 1 60 ? 14.57 1.601 -10.562 1 89.19 60 LYS B CA 1
ATOM 1386 C C . LYS B 1 60 ? 13.711 1.601 -11.828 1 89.19 60 LYS B C 1
ATOM 1388 O O . LYS B 1 60 ? 12.859 0.728 -12 1 89.19 60 LYS B O 1
ATOM 1393 N N . GLY B 1 61 ? 13.93 2.641 -12.68 1 90.56 61 GLY B N 1
ATOM 1394 C CA . GLY B 1 61 ? 13.18 2.725 -13.922 1 90.56 61 GLY B CA 1
ATOM 1395 C C . GLY B 1 61 ? 12.094 3.789 -13.898 1 90.56 61 GLY B C 1
ATOM 1396 O O . GLY B 1 61 ? 11.531 4.133 -14.938 1 90.56 61 GLY B O 1
ATOM 1397 N N . THR B 1 62 ? 11.891 4.301 -12.711 1 93.5 62 THR B N 1
ATOM 1398 C CA . THR B 1 62 ? 10.82 5.285 -12.586 1 93.5 62 THR B CA 1
ATOM 1399 C C . THR B 1 62 ? 11.383 6.699 -12.547 1 93.5 62 THR B C 1
ATOM 1401 O O . THR B 1 62 ? 10.648 7.664 -12.328 1 93.5 62 THR B O 1
ATOM 1404 N N . GLU B 1 63 ? 12.617 6.848 -12.828 1 93.31 63 GLU B N 1
ATOM 1405 C CA . GLU B 1 63 ? 13.328 8.102 -12.609 1 93.31 63 GLU B CA 1
ATOM 1406 C C . GLU B 1 63 ? 12.836 9.188 -13.562 1 93.31 63 GLU B C 1
ATOM 1408 O O . GLU B 1 63 ? 12.781 10.367 -13.203 1 93.31 63 GLU B O 1
ATOM 1413 N N . ALA B 1 64 ? 12.445 8.797 -14.797 1 89.75 64 ALA B N 1
ATOM 1414 C CA . ALA B 1 64 ? 12.133 9.781 -15.82 1 89.75 64 ALA B CA 1
ATOM 1415 C C . ALA B 1 64 ? 10.68 9.641 -16.281 1 89.75 64 ALA B C 1
ATOM 1417 O O . ALA B 1 64 ? 10.391 9.758 -17.484 1 89.75 64 ALA B O 1
ATOM 1418 N N . LEU B 1 65 ? 9.82 9.438 -15.312 1 89.88 65 LEU B N 1
ATOM 1419 C CA . LEU B 1 65 ? 8.414 9.344 -15.68 1 89.88 65 LEU B CA 1
ATOM 1420 C C . LEU B 1 65 ? 7.824 10.734 -15.906 1 89.88 65 LEU B C 1
ATOM 1422 O O . LEU B 1 65 ? 8.016 11.641 -15.094 1 89.88 65 LEU B O 1
ATOM 1426 N N . PRO B 1 66 ? 7.094 10.711 -17 1 87.88 66 PRO B N 1
ATOM 1427 C CA . PRO B 1 66 ? 6.375 11.977 -17.172 1 87.88 66 PRO B CA 1
ATOM 1428 C C . PRO B 1 66 ? 5.363 12.25 -16.062 1 87.88 66 PRO B C 1
ATOM 1430 O O . PRO B 1 66 ? 4.746 11.312 -15.547 1 87.88 66 PRO B O 1
ATOM 1433 N N . ASN B 1 67 ? 5.266 13.406 -15.438 1 85.94 67 ASN B N 1
ATOM 1434 C CA . ASN B 1 67 ? 4.293 13.828 -14.438 1 85.94 67 ASN B CA 1
ATOM 1435 C C . ASN B 1 67 ? 4.75 13.461 -13.023 1 85.94 67 ASN B C 1
ATOM 1437 O O . ASN B 1 67 ? 3.959 13.516 -12.078 1 85.94 67 ASN B O 1
ATOM 1441 N N . SER B 1 68 ? 5.977 12.859 -13.062 1 89.62 68 SER B N 1
ATOM 1442 C CA . SER B 1 68 ? 6.512 12.633 -11.727 1 89.62 68 SER B CA 1
ATOM 1443 C C . SER B 1 68 ? 6.527 13.922 -10.914 1 89.62 68 SER B C 1
ATOM 1445 O O . SER B 1 68 ? 6.91 14.977 -11.422 1 89.62 68 SER B O 1
ATOM 1447 N N . GLU B 1 69 ? 6.102 13.773 -9.672 1 92 69 GLU B N 1
ATOM 1448 C CA . GLU B 1 69 ? 6.145 14.891 -8.742 1 92 69 GLU B CA 1
ATOM 1449 C C . GLU B 1 69 ? 7.371 14.812 -7.836 1 92 69 GLU B C 1
ATOM 1451 O O . GLU B 1 69 ? 7.453 15.523 -6.832 1 92 69 GLU B O 1
ATOM 1456 N N . THR B 1 70 ? 8.32 13.969 -8.188 1 96.38 70 THR B N 1
ATOM 1457 C CA . THR B 1 70 ? 9.508 13.758 -7.367 1 96.38 70 THR B CA 1
ATOM 1458 C C . THR B 1 70 ? 10.75 14.32 -8.055 1 96.38 70 THR B C 1
ATOM 1460 O O . THR B 1 70 ? 10.977 14.055 -9.242 1 96.38 70 THR B O 1
ATOM 1463 N N . LYS B 1 71 ? 11.445 15.117 -7.301 1 96 71 LYS B N 1
ATOM 1464 C CA . LYS B 1 71 ? 12.695 15.672 -7.824 1 96 71 LYS B CA 1
ATOM 1465 C C . LYS B 1 71 ? 13.68 14.555 -8.18 1 96 71 LYS B C 1
ATOM 1467 O O . LYS B 1 71 ? 13.719 13.516 -7.516 1 96 71 LYS B O 1
ATOM 1472 N N . ALA B 1 72 ? 14.594 14.828 -9.094 1 93.69 72 ALA B N 1
ATOM 1473 C CA . ALA B 1 72 ? 15.547 13.852 -9.617 1 93.69 72 ALA B CA 1
ATOM 1474 C C . ALA B 1 72 ? 16.547 13.43 -8.539 1 93.69 72 ALA B C 1
ATOM 1476 O O . ALA B 1 72 ? 17.062 12.312 -8.562 1 93.69 72 ALA B O 1
ATOM 1477 N N . GLU B 1 73 ? 16.828 14.273 -7.555 1 95.31 73 GLU B N 1
ATOM 1478 C CA . GLU B 1 73 ? 17.812 14.016 -6.512 1 95.31 73 GLU B CA 1
ATOM 1479 C C . GLU B 1 73 ? 17.406 12.82 -5.652 1 95.31 73 GLU B C 1
ATOM 1481 O O . GLU B 1 73 ? 18.266 12.188 -5.027 1 95.31 73 GLU B O 1
ATOM 1486 N N . ALA B 1 74 ? 16.141 12.523 -5.676 1 96.94 74 ALA B N 1
ATOM 1487 C CA . ALA B 1 74 ? 15.648 11.391 -4.895 1 96.94 74 ALA B CA 1
ATOM 1488 C C . ALA B 1 74 ? 16.188 10.07 -5.453 1 96.94 74 ALA B C 1
ATOM 1490 O O . ALA B 1 74 ? 16.266 9.078 -4.734 1 96.94 74 ALA B O 1
ATOM 1491 N N . PHE B 1 75 ? 16.641 10.047 -6.684 1 96.12 75 PHE B N 1
ATOM 1492 C CA . PHE B 1 7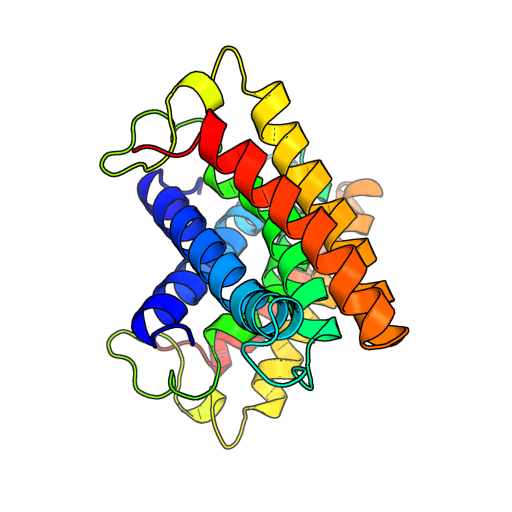5 ? 17.047 8.82 -7.363 1 96.12 75 PHE B CA 1
ATOM 1493 C C . PHE B 1 75 ? 18.578 8.758 -7.504 1 96.12 75 PHE B C 1
ATOM 1495 O O . PHE B 1 75 ? 19.109 7.777 -8.023 1 96.12 75 PHE B O 1
ATOM 1502 N N . GLY B 1 76 ? 19.234 9.633 -7.07 1 94.81 76 GLY B N 1
ATOM 1503 C CA . GLY B 1 76 ? 20.672 9.719 -7.207 1 94.81 76 GLY B CA 1
ATOM 1504 C C . GLY B 1 76 ? 21.375 10.062 -5.906 1 94.81 76 GLY B C 1
ATOM 1505 O O . GLY B 1 76 ? 21.312 9.297 -4.945 1 94.81 76 GLY B O 1
ATOM 1506 N N . ALA B 1 77 ? 21.891 11.297 -5.875 1 95.75 77 ALA B N 1
ATOM 1507 C CA . ALA B 1 77 ? 22.812 11.734 -4.84 1 95.75 77 ALA B CA 1
ATOM 1508 C C . ALA B 1 77 ? 22.156 11.703 -3.463 1 95.75 77 ALA B C 1
ATOM 1510 O O . ALA B 1 77 ? 22.844 11.547 -2.449 1 95.75 77 ALA B O 1
ATOM 1511 N N . LYS B 1 78 ? 20.812 11.773 -3.447 1 97.31 78 LYS B N 1
ATOM 1512 C CA . LYS B 1 78 ? 20.141 11.867 -2.15 1 97.31 78 LYS B CA 1
ATOM 1513 C C . LYS B 1 78 ? 19.188 10.695 -1.941 1 97.31 78 LYS B C 1
ATOM 1515 O O . LYS B 1 78 ? 18.25 10.781 -1.147 1 97.31 78 LYS B O 1
ATOM 1520 N N . SER B 1 79 ? 19.406 9.578 -2.648 1 97.38 79 SER B N 1
ATOM 1521 C CA . SER B 1 79 ? 18.531 8.414 -2.551 1 97.38 79 SER B CA 1
ATOM 1522 C C . SER B 1 79 ? 18.5 7.855 -1.132 1 97.38 79 SER B C 1
ATOM 1524 O O . SER B 1 79 ? 17.453 7.418 -0.649 1 97.38 79 SER B O 1
ATOM 1526 N N . ALA B 1 80 ? 19.656 7.852 -0.469 1 98 80 ALA B N 1
ATOM 1527 C CA . ALA B 1 80 ? 19.703 7.375 0.911 1 98 80 ALA B CA 1
ATOM 1528 C C . ALA B 1 80 ? 18.859 8.258 1.821 1 98 80 ALA B C 1
ATOM 1530 O O . ALA B 1 80 ? 18.125 7.754 2.678 1 98 80 ALA B O 1
ATOM 1531 N N . GLN B 1 81 ? 18.969 9.555 1.657 1 98.31 81 GLN B N 1
ATOM 1532 C CA . GLN B 1 81 ? 18.156 10.492 2.436 1 98.31 81 GLN B CA 1
ATOM 1533 C C . GLN B 1 81 ? 16.672 10.297 2.16 1 98.31 81 GLN B C 1
ATOM 1535 O O . GLN B 1 81 ? 15.852 10.359 3.08 1 98.31 81 GLN B O 1
ATOM 1540 N N . PHE B 1 82 ? 16.359 10.078 0.887 1 98.44 82 PHE B N 1
ATOM 1541 C CA . PHE B 1 82 ? 14.984 9.836 0.497 1 98.44 82 PHE B CA 1
ATOM 1542 C C . PHE B 1 82 ? 14.422 8.609 1.216 1 98.44 82 PHE B C 1
ATOM 1544 O O . PHE B 1 82 ? 13.336 8.664 1.796 1 98.44 82 PHE B O 1
ATOM 1551 N N . MET B 1 83 ? 15.164 7.531 1.302 1 97.88 83 MET B N 1
ATOM 1552 C CA . MET B 1 83 ? 14.711 6.289 1.927 1 97.88 83 MET B CA 1
ATOM 1553 C C . MET B 1 83 ? 14.633 6.441 3.441 1 97.88 83 MET B C 1
ATOM 1555 O O . MET B 1 83 ? 13.766 5.852 4.086 1 97.88 83 MET B O 1
ATOM 1559 N N . GLU B 1 84 ? 15.531 7.246 3.984 1 98.25 84 GLU B N 1
ATOM 1560 C CA . GLU B 1 84 ? 15.469 7.531 5.414 1 98.25 84 GLU B CA 1
ATOM 1561 C C . GLU B 1 84 ? 14.188 8.266 5.777 1 98.25 84 GLU B C 1
ATOM 1563 O O . GLU B 1 84 ? 13.633 8.062 6.863 1 98.25 84 GLU B O 1
ATOM 1568 N N . GLY B 1 85 ? 13.672 9.078 4.852 1 98.44 85 GLY B N 1
ATOM 1569 C CA . GLY B 1 85 ? 12.406 9.75 5.07 1 98.44 85 GLY B CA 1
ATOM 1570 C C . GLY B 1 85 ? 11.242 8.789 5.23 1 98.44 85 GLY B C 1
ATOM 1571 O O . GLY B 1 85 ? 10.383 8.984 6.094 1 98.44 85 GLY B O 1
ATOM 1572 N N . TRP B 1 86 ? 11.25 7.785 4.473 1 98.5 86 TRP B N 1
ATOM 1573 C CA . TRP B 1 86 ? 10.195 6.789 4.578 1 98.5 86 TRP B CA 1
ATOM 1574 C C . TRP B 1 86 ? 10.312 6 5.879 1 98.5 86 TRP B C 1
ATOM 1576 O O . TRP B 1 86 ? 9.305 5.68 6.516 1 98.5 86 TRP B O 1
ATOM 1586 N N . LYS B 1 87 ? 11.562 5.703 6.262 1 98.69 87 LYS B N 1
ATOM 1587 C CA . LYS B 1 87 ? 11.773 5.031 7.543 1 98.69 87 LYS B CA 1
ATOM 1588 C C . LYS B 1 87 ? 11.281 5.891 8.703 1 98.69 87 LYS B C 1
ATOM 1590 O O . LYS B 1 87 ? 10.648 5.387 9.633 1 98.69 87 LYS B O 1
ATOM 1595 N N . ALA B 1 88 ? 11.578 7.16 8.633 1 98.88 88 ALA B N 1
ATOM 1596 C CA . ALA B 1 88 ? 11.109 8.094 9.656 1 98.88 88 ALA B CA 1
ATOM 1597 C C . ALA B 1 88 ? 9.586 8.164 9.68 1 98.88 88 ALA B C 1
ATOM 1599 O O . ALA B 1 88 ? 8.977 8.211 10.75 1 98.88 88 ALA B O 1
ATOM 1600 N N . MET B 1 89 ? 9.016 8.148 8.5 1 98.88 89 MET B N 1
ATOM 1601 C CA . MET B 1 89 ? 7.562 8.188 8.422 1 98.88 89 MET B CA 1
ATOM 1602 C C . MET B 1 89 ? 6.953 6.949 9.086 1 98.88 89 MET B C 1
ATOM 1604 O O . MET B 1 89 ? 5.996 7.062 9.852 1 98.88 89 MET B O 1
ATOM 1608 N N . ALA B 1 90 ? 7.496 5.812 8.828 1 98.88 90 ALA B N 1
ATOM 1609 C CA . ALA B 1 90 ? 7 4.59 9.453 1 98.88 90 ALA B CA 1
ATOM 1610 C C . ALA B 1 90 ? 7.145 4.648 10.969 1 98.88 90 ALA B C 1
ATOM 1612 O O . ALA B 1 90 ? 6.215 4.301 11.703 1 98.88 90 ALA B O 1
ATOM 1613 N N . ALA B 1 91 ? 8.273 5.09 11.414 1 98.94 91 ALA B N 1
ATOM 1614 C CA . ALA B 1 91 ? 8.555 5.137 12.852 1 98.94 91 ALA B CA 1
ATOM 1615 C C . ALA B 1 91 ? 7.625 6.121 13.555 1 98.94 91 ALA B C 1
ATOM 1617 O O . ALA B 1 91 ? 7.023 5.789 14.578 1 98.94 91 ALA B O 1
ATOM 1618 N N . GLU B 1 92 ? 7.477 7.316 12.977 1 98.94 92 GLU B N 1
ATOM 1619 C CA . GLU B 1 92 ? 6.652 8.336 13.617 1 98.94 92 GLU B CA 1
ATOM 1620 C C . GLU B 1 92 ? 5.172 7.98 13.531 1 98.94 92 GLU B C 1
ATOM 1622 O O . GLU B 1 92 ? 4.398 8.289 14.445 1 98.94 92 GLU B O 1
ATOM 1627 N N . SER B 1 93 ? 4.777 7.293 12.445 1 98.94 93 SER B N 1
ATOM 1628 C CA . SER B 1 93 ? 3.398 6.832 12.344 1 98.94 93 SER B CA 1
ATOM 1629 C C . SER B 1 93 ? 3.113 5.719 13.352 1 98.94 93 SER B C 1
ATOM 1631 O O . SER B 1 93 ? 2.002 5.613 13.875 1 98.94 93 SER B O 1
ATOM 1633 N N . THR B 1 94 ? 4.105 4.879 13.602 1 98.94 94 THR B N 1
ATOM 1634 C CA . THR B 1 94 ? 3.961 3.861 14.633 1 98.94 94 THR B CA 1
ATOM 1635 C C . THR B 1 94 ? 3.729 4.504 15.992 1 98.94 94 THR B C 1
ATOM 1637 O O . THR B 1 94 ? 2.83 4.094 16.734 1 98.94 94 THR B O 1
ATOM 1640 N N . LYS B 1 95 ? 4.457 5.516 16.312 1 98.94 95 LYS B N 1
ATOM 1641 C CA . LYS B 1 95 ? 4.25 6.258 17.547 1 98.94 95 LYS B CA 1
ATOM 1642 C C . LYS B 1 95 ? 2.887 6.941 17.562 1 98.94 95 LYS B C 1
ATOM 1644 O O . LYS B 1 95 ? 2.254 7.059 18.625 1 98.94 95 LYS B O 1
ATOM 1649 N N . LEU B 1 96 ? 2.5 7.414 16.391 1 98.94 96 LEU B N 1
ATOM 1650 C CA . LEU B 1 96 ? 1.214 8.086 16.25 1 98.94 96 LEU B C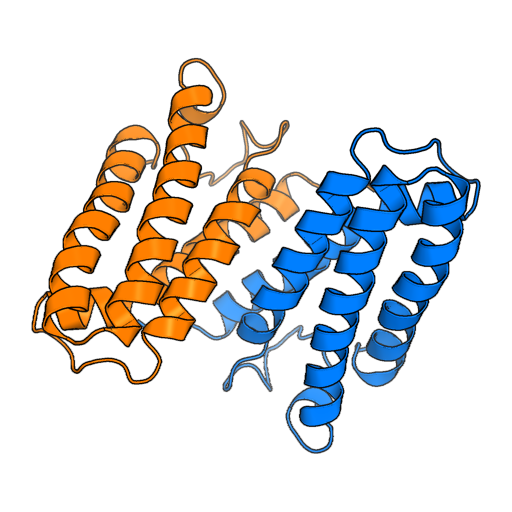A 1
ATOM 1651 C C . LEU B 1 96 ? 0.067 7.145 16.594 1 98.94 96 LEU B C 1
ATOM 1653 O O . LEU B 1 96 ? -0.889 7.539 17.266 1 98.94 96 LEU B O 1
ATOM 1657 N N . ALA B 1 97 ? 0.182 5.902 16.141 1 98.88 97 ALA B N 1
ATOM 1658 C CA . ALA B 1 97 ? -0.83 4.898 16.469 1 98.88 97 ALA B CA 1
ATOM 1659 C C . ALA B 1 97 ? -0.909 4.656 17.969 1 98.88 97 ALA B C 1
ATOM 1661 O O . ALA B 1 97 ? -2.002 4.574 18.531 1 98.88 97 ALA B O 1
ATOM 1662 N N . ALA B 1 98 ? 0.216 4.527 18.609 1 98.88 98 ALA B N 1
ATOM 1663 C CA . ALA B 1 98 ? 0.258 4.352 20.047 1 98.88 98 ALA B CA 1
ATOM 1664 C C . ALA B 1 98 ? -0.322 5.566 20.766 1 98.88 98 ALA B C 1
ATOM 1666 O O . ALA B 1 98 ? -1.062 5.422 21.75 1 98.88 98 ALA B O 1
ATOM 1667 N N . ALA B 1 99 ? 0.018 6.758 20.266 1 98.88 99 ALA B N 1
ATOM 1668 C CA . ALA B 1 99 ? -0.478 8 20.859 1 98.88 99 ALA B CA 1
ATOM 1669 C C . ALA B 1 99 ? -1.997 8.094 20.75 1 98.88 99 ALA B C 1
ATOM 1671 O O . ALA B 1 99 ? -2.662 8.594 21.656 1 98.88 99 ALA B O 1
ATOM 1672 N N . ALA B 1 100 ? -2.488 7.609 19.609 1 98.69 100 ALA B N 1
ATOM 1673 C CA . ALA B 1 100 ? -3.934 7.629 19.406 1 98.69 100 ALA B CA 1
ATOM 1674 C C . ALA B 1 100 ? -4.652 6.789 20.469 1 98.69 100 ALA B C 1
ATOM 1676 O O . ALA B 1 100 ? -5.77 7.117 20.875 1 98.69 100 ALA B O 1
ATOM 1677 N N . LYS B 1 101 ? -4.047 5.773 20.922 1 98.44 101 LYS B N 1
ATOM 1678 C CA . LYS B 1 101 ? -4.621 4.895 21.938 1 98.44 101 LYS B CA 1
ATOM 1679 C C . LYS B 1 101 ? -4.43 5.469 23.328 1 98.44 101 LYS B C 1
ATOM 1681 O O . LYS B 1 101 ? -5.207 5.176 24.25 1 98.44 101 LYS B O 1
ATOM 1686 N N . ALA B 1 102 ? -3.438 6.277 23.516 1 98.44 102 ALA B N 1
ATOM 1687 C CA . ALA B 1 102 ? -3.102 6.836 24.828 1 98.44 102 ALA B CA 1
ATOM 1688 C C . ALA B 1 102 ? -4.012 8.008 25.172 1 98.44 102 ALA B C 1
ATOM 1690 O O . ALA B 1 102 ? -4.25 8.289 26.359 1 98.44 102 ALA B O 1
ATOM 1691 N N . GLY B 1 103 ? -4.438 8.836 24.125 1 97.88 103 GLY B N 1
ATOM 1692 C CA . GLY B 1 103 ? -5.367 9.93 24.391 1 97.88 103 GLY B CA 1
ATOM 1693 C C . GLY B 1 103 ? -5.102 11.156 23.547 1 97.88 103 GLY B C 1
ATOM 1694 O O . GLY B 1 103 ? -4.098 11.219 22.828 1 97.88 103 GLY B O 1
ATOM 1695 N N . PRO B 1 104 ? -6.074 12.148 23.625 1 98.25 104 PRO B N 1
ATOM 1696 C CA . PRO B 1 104 ? -6.055 13.297 22.703 1 98.25 104 PRO B CA 1
ATOM 1697 C C . PRO B 1 104 ? -4.789 14.141 22.844 1 98.25 104 PRO B C 1
ATOM 1699 O O . PRO B 1 104 ? -4.27 14.648 21.844 1 98.25 104 PRO B O 1
ATOM 1702 N N . ASP B 1 105 ? -4.348 14.328 24.109 1 98.38 105 ASP B N 1
ATOM 1703 C CA . ASP B 1 105 ? -3.164 15.156 24.281 1 98.38 105 ASP B CA 1
ATOM 1704 C C . ASP B 1 105 ? -1.93 14.5 23.672 1 98.38 105 ASP B C 1
ATOM 1706 O O . ASP B 1 105 ? -1.132 15.156 23 1 98.38 105 ASP B O 1
ATOM 1710 N N . ALA B 1 106 ? -1.78 13.227 23.891 1 98.75 106 ALA B N 1
ATOM 1711 C CA . ALA B 1 106 ? -0.677 12.469 23.297 1 98.75 106 ALA B CA 1
ATOM 1712 C C . ALA B 1 106 ? -0.752 12.484 21.766 1 98.75 106 ALA B C 1
ATOM 1714 O O . ALA B 1 106 ? 0.27 12.617 21.094 1 98.75 106 ALA B O 1
ATOM 1715 N N . LEU B 1 107 ? -1.957 12.305 21.25 1 98.81 107 LEU B N 1
ATOM 1716 C CA . LEU B 1 107 ? -2.148 12.32 19.812 1 98.81 107 LEU B CA 1
ATOM 1717 C C . LEU B 1 107 ? -1.735 13.664 19.219 1 98.81 107 LEU B C 1
ATOM 1719 O O . LEU B 1 107 ? -1.044 13.719 18.203 1 98.81 107 LEU B O 1
ATOM 1723 N N . LYS B 1 108 ? -2.125 14.742 19.859 1 98.5 108 LYS B N 1
ATOM 1724 C CA . LYS B 1 108 ? -1.774 16.078 19.375 1 98.5 108 LYS B CA 1
ATOM 1725 C C . LYS B 1 108 ? -0.261 16.266 19.328 1 98.5 108 LYS B C 1
ATOM 1727 O O . LYS B 1 108 ? 0.283 16.75 18.344 1 98.5 108 LYS B O 1
ATOM 1732 N N . ALA B 1 109 ? 0.394 15.883 20.391 1 98.62 109 ALA B N 1
ATOM 1733 C CA . ALA B 1 109 ? 1.844 16.047 20.469 1 98.62 109 ALA B CA 1
ATOM 1734 C C . ALA B 1 109 ? 2.547 15.227 19.391 1 98.62 109 ALA B C 1
ATOM 1736 O O . ALA B 1 109 ? 3.441 15.734 18.703 1 98.62 109 ALA B O 1
ATOM 1737 N N . GLN B 1 110 ? 2.15 14.016 19.25 1 98.88 110 GLN B N 1
ATOM 1738 C CA . GLN B 1 110 ? 2.811 13.148 18.281 1 98.88 110 GLN B CA 1
ATOM 1739 C C . GLN B 1 110 ? 2.488 13.578 16.859 1 98.88 110 GLN B C 1
ATOM 1741 O O . GLN B 1 110 ? 3.303 13.398 15.945 1 98.88 110 GLN B O 1
ATOM 1746 N N . ALA B 1 111 ? 1.283 14.117 16.625 1 98.88 111 ALA B N 1
ATOM 1747 C CA . ALA B 1 111 ? 0.913 14.594 15.297 1 98.88 111 ALA B CA 1
ATOM 1748 C C . ALA B 1 111 ? 1.875 15.672 14.812 1 98.88 111 ALA B C 1
ATOM 1750 O O . ALA B 1 111 ? 2.223 15.719 13.633 1 98.88 111 ALA B O 1
ATOM 1751 N N . ALA B 1 112 ? 2.279 16.531 15.703 1 98.44 112 ALA B N 1
ATOM 1752 C CA . ALA B 1 112 ? 3.24 17.562 15.336 1 98.44 112 ALA B CA 1
ATOM 1753 C C . ALA B 1 112 ? 4.547 16.953 14.844 1 98.44 112 ALA B C 1
ATOM 1755 O O . ALA B 1 112 ? 5.094 17.375 13.82 1 98.44 112 ALA B O 1
ATOM 1756 N N . ALA B 1 113 ? 5.043 15.969 15.586 1 98.62 113 ALA B N 1
ATOM 1757 C CA . ALA B 1 113 ? 6.281 15.289 15.219 1 98.62 113 ALA B CA 1
ATOM 1758 C C . ALA B 1 113 ? 6.137 14.586 13.867 1 98.62 113 ALA B C 1
ATOM 1760 O O . ALA B 1 113 ? 7.035 14.648 13.031 1 98.62 113 ALA B O 1
ATOM 1761 N N . THR B 1 114 ? 5.004 14 13.641 1 98.88 114 THR B N 1
ATOM 1762 C CA . THR B 1 114 ? 4.75 13.289 12.391 1 98.88 114 THR B CA 1
ATOM 1763 C C . THR B 1 114 ? 4.668 14.273 11.227 1 98.88 114 THR B C 1
ATOM 1765 O O . THR B 1 114 ? 5.227 14.016 10.156 1 98.88 114 THR B O 1
ATOM 1768 N N . GLY B 1 115 ? 3.959 15.352 11.414 1 98.62 115 GLY B N 1
ATOM 1769 C CA . GLY B 1 115 ? 3.861 16.375 10.383 1 98.62 115 GLY B CA 1
ATOM 1770 C C . GLY B 1 115 ? 5.211 16.891 9.93 1 98.62 115 GLY B C 1
ATOM 1771 O O . GLY B 1 115 ? 5.398 17.203 8.75 1 98.62 115 GLY B O 1
ATOM 1772 N N . LYS B 1 116 ? 6.133 16.984 10.906 1 98.69 116 LYS B N 1
ATOM 1773 C CA . LYS B 1 116 ? 7.469 17.469 10.578 1 98.69 116 LYS B CA 1
ATOM 1774 C C . LYS B 1 116 ? 8.188 16.531 9.617 1 98.69 116 LYS B C 1
ATOM 1776 O O . LYS B 1 116 ? 8.984 16.969 8.789 1 98.69 116 LYS B O 1
ATOM 1781 N N . VAL B 1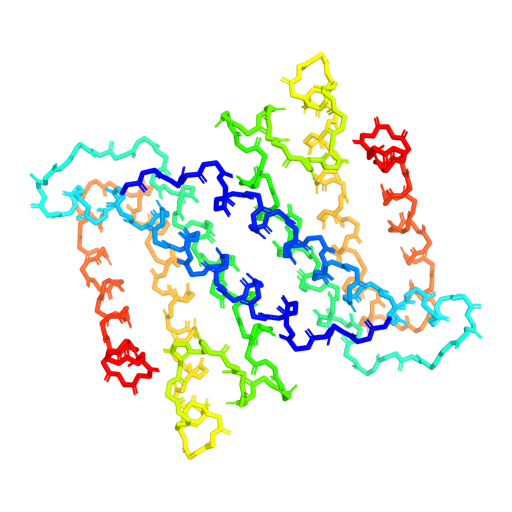 117 ? 7.945 15.281 9.75 1 98.62 117 VAL B N 1
ATOM 1782 C CA . VAL B 1 117 ? 8.539 14.312 8.836 1 98.62 117 VAL B CA 1
ATOM 1783 C C . VAL B 1 117 ? 8.039 14.57 7.418 1 98.62 117 VAL B C 1
ATOM 1785 O O . VAL B 1 117 ? 8.828 14.562 6.465 1 98.62 117 VAL B O 1
ATOM 1788 N N . CYS B 1 118 ? 6.668 14.875 7.273 1 98.5 118 CYS B N 1
ATOM 1789 C CA . CYS B 1 118 ? 6.109 15.172 5.961 1 98.5 118 CYS B CA 1
ATOM 1790 C C . CYS B 1 118 ? 6.777 16.391 5.348 1 98.5 118 CYS B C 1
ATOM 1792 O O . CYS B 1 118 ? 7.207 16.359 4.191 1 98.5 118 CYS B O 1
ATOM 1794 N N . LYS B 1 119 ? 6.848 17.375 6.066 1 97.88 119 LYS B N 1
ATOM 1795 C CA . LYS B 1 119 ? 7.395 18.656 5.609 1 97.88 119 LYS B CA 1
ATOM 1796 C C . LYS B 1 119 ? 8.844 18.5 5.156 1 97.88 119 LYS B C 1
ATOM 1798 O O . LYS B 1 119 ? 9.227 19 4.098 1 97.88 119 LYS B O 1
ATOM 1803 N N . ALA B 1 120 ? 9.656 17.891 5.98 1 97.88 120 ALA B N 1
ATOM 1804 C CA . ALA B 1 120 ? 11.07 17.719 5.676 1 97.88 120 ALA B CA 1
ATOM 1805 C C . ALA B 1 120 ? 11.266 16.969 4.363 1 97.88 120 ALA B C 1
ATOM 1807 O O . ALA B 1 120 ? 12.117 17.344 3.547 1 97.88 120 ALA B O 1
ATOM 1808 N N . CYS B 1 121 ? 10.508 16.016 4.148 1 98.38 121 CYS B N 1
ATOM 1809 C CA . CYS B 1 121 ? 10.648 15.234 2.924 1 98.38 121 CYS B CA 1
ATOM 1810 C C . CYS B 1 121 ? 10.148 16.016 1.718 1 98.38 121 CYS B C 1
ATOM 1812 O O . CYS B 1 121 ? 10.781 16.016 0.662 1 98.38 121 CYS B O 1
ATOM 1814 N N . HIS B 1 122 ? 8.961 16.688 1.839 1 97.38 122 HIS B N 1
ATOM 1815 C CA . HIS B 1 122 ? 8.391 17.438 0.717 1 97.38 122 HIS B CA 1
ATOM 1816 C C . HIS B 1 122 ? 9.297 18.594 0.314 1 97.38 122 HIS B C 1
ATOM 1818 O O . HIS B 1 122 ? 9.461 18.875 -0.876 1 97.38 122 HIS B O 1
ATOM 1824 N N . GLU B 1 123 ? 9.859 19.234 1.25 1 97 123 GLU B N 1
ATOM 1825 C CA . GLU B 1 123 ? 10.75 20.359 0.971 1 97 123 GLU B CA 1
ATOM 1826 C C . GLU B 1 123 ? 11.945 19.922 0.131 1 97 123 GLU B C 1
ATOM 1828 O O . GLU B 1 123 ? 12.43 20.688 -0.709 1 97 123 GLU B O 1
ATOM 1833 N N . GLU B 1 124 ? 12.367 18.703 0.306 1 97.19 124 GLU B N 1
ATOM 1834 C CA . GLU B 1 124 ? 13.586 18.25 -0.351 1 97.19 124 GLU B CA 1
ATOM 1835 C C . GLU B 1 124 ? 13.273 17.531 -1.664 1 97.19 124 GLU B C 1
ATOM 1837 O O . GLU B 1 124 ? 14.008 17.672 -2.641 1 97.19 124 GLU B O 1
ATOM 1842 N N . PHE B 1 125 ? 12.148 16.875 -1.733 1 97.75 125 PHE B N 1
ATOM 1843 C CA . PHE B 1 125 ? 12.07 15.891 -2.805 1 97.75 125 PHE B CA 1
ATOM 1844 C C . PHE B 1 125 ? 10.805 16.094 -3.633 1 97.75 125 PHE B C 1
ATOM 1846 O O . PHE B 1 125 ? 10.656 15.492 -4.699 1 97.75 125 PHE B O 1
ATOM 1853 N N . LYS B 1 126 ? 9.836 16.828 -3.125 1 95.69 126 LYS B N 1
ATOM 1854 C CA . LYS B 1 126 ? 8.617 17.062 -3.898 1 95.69 126 LYS B CA 1
ATOM 1855 C C . LYS B 1 126 ? 8.828 18.188 -4.918 1 95.69 126 LYS B C 1
ATOM 1857 O O . LYS B 1 126 ? 9.445 19.203 -4.609 1 95.69 126 LYS B O 1
ATOM 1862 N N . GLN B 1 127 ? 8.289 17.953 -6.109 1 91.06 127 GLN B N 1
ATOM 1863 C CA . GLN B 1 127 ? 8.375 18.984 -7.141 1 91.06 127 GLN B CA 1
ATOM 1864 C C . GLN B 1 127 ? 7.484 20.172 -6.797 1 91.06 127 GLN B C 1
ATOM 1866 O O . GLN B 1 127 ? 6.41 20 -6.219 1 91.06 127 GLN B O 1
ATOM 1871 N N . ASP B 1 128 ? 7.898 21.359 -7.094 1 75 128 ASP B N 1
ATOM 1872 C CA . ASP B 1 128 ? 7.184 22.609 -6.859 1 75 128 ASP B CA 1
ATOM 1873 C C . ASP B 1 128 ? 5.922 22.688 -7.711 1 75 128 ASP B C 1
ATOM 1875 O O . ASP B 1 128 ? 5.875 22.141 -8.812 1 75 128 ASP B O 1
#